Protein AF-A0A2H0RPA6-F1 (afdb_monomer)

Structure (mmCIF, N/CA/C/O backbone):
data_AF-A0A2H0RPA6-F1
#
_entry.id   AF-A0A2H0RPA6-F1
#
loop_
_atom_site.group_PDB
_atom_site.id
_atom_site.type_symbol
_atom_site.label_atom_id
_atom_site.label_alt_id
_atom_site.label_comp_id
_atom_site.label_asym_id
_atom_site.label_entity_id
_atom_site.label_seq_id
_atom_site.pdbx_PDB_ins_code
_atom_site.Cartn_x
_atom_site.Cartn_y
_atom_site.Cartn_z
_atom_site.occupancy
_atom_site.B_iso_or_equiv
_atom_site.auth_seq_id
_atom_site.auth_comp_id
_atom_site.auth_asym_id
_atom_site.auth_atom_id
_atom_site.pdbx_PDB_model_num
ATOM 1 N N . MET A 1 1 ? -0.548 101.064 -59.687 1.00 54.62 1 MET A N 1
ATOM 2 C CA . MET A 1 1 ? -0.993 99.809 -59.034 1.00 54.62 1 MET A CA 1
ATOM 3 C C . MET A 1 1 ? -0.226 98.576 -59.551 1.00 54.62 1 MET A C 1
ATOM 5 O O . MET A 1 1 ? -0.767 97.483 -59.560 1.00 54.62 1 MET A O 1
ATOM 9 N N . THR A 1 2 ? 1.047 98.722 -59.947 1.00 54.84 2 THR A N 1
ATOM 10 C CA . THR A 1 2 ? 1.839 97.666 -60.621 1.00 54.84 2 THR A CA 1
ATOM 11 C C . THR A 1 2 ? 3.168 97.337 -59.924 1.00 54.84 2 THR A C 1
ATOM 13 O O . THR A 1 2 ? 3.722 96.271 -60.162 1.00 54.84 2 THR A O 1
ATOM 16 N N . LEU A 1 3 ? 3.650 98.177 -58.995 1.00 52.44 3 LEU A N 1
ATOM 17 C CA . LEU A 1 3 ? 4.912 97.927 -58.278 1.00 52.44 3 LEU A CA 1
ATOM 18 C C . LEU A 1 3 ? 4.759 96.985 -57.061 1.00 52.44 3 LEU A C 1
ATOM 20 O O . LEU A 1 3 ? 5.686 96.260 -56.717 1.00 52.44 3 LEU A O 1
ATOM 24 N N . ARG A 1 4 ? 3.573 96.939 -56.429 1.00 52.88 4 ARG A N 1
ATOM 25 C CA . ARG A 1 4 ? 3.306 96.072 -55.257 1.00 52.88 4 ARG A CA 1
ATOM 26 C C . ARG A 1 4 ? 3.245 94.577 -55.608 1.00 52.88 4 ARG A C 1
ATOM 28 O O . ARG A 1 4 ? 3.638 93.752 -54.794 1.00 52.88 4 ARG A O 1
ATOM 35 N N . VAL A 1 5 ? 2.815 94.238 -56.826 1.00 57.75 5 VAL A N 1
ATOM 36 C CA . VAL A 1 5 ? 2.653 92.845 -57.290 1.00 57.75 5 VAL A CA 1
ATOM 37 C C . VAL A 1 5 ? 3.998 92.197 -57.648 1.00 57.75 5 VAL A C 1
ATOM 39 O O . VAL A 1 5 ? 4.165 90.989 -57.490 1.00 57.75 5 VAL A O 1
ATOM 42 N N . LEU A 1 6 ? 4.990 92.989 -58.070 1.00 54.81 6 LEU A N 1
ATOM 43 C CA . LEU A 1 6 ? 6.320 92.491 -58.441 1.00 54.81 6 LEU A CA 1
ATOM 44 C C . LEU A 1 6 ? 7.198 92.166 -57.221 1.00 54.81 6 LEU A C 1
ATOM 46 O O . LEU A 1 6 ? 7.957 91.202 -57.269 1.00 54.81 6 LEU A O 1
ATOM 50 N N . LEU A 1 7 ? 7.033 92.887 -56.104 1.00 55.88 7 LEU A N 1
ATOM 51 C CA . LEU A 1 7 ? 7.752 92.597 -54.855 1.00 55.88 7 LEU A CA 1
ATOM 52 C C . LEU A 1 7 ? 7.116 91.464 -54.021 1.00 55.88 7 LEU A C 1
ATOM 54 O O . LEU A 1 7 ? 7.793 90.861 -53.195 1.00 55.88 7 LEU A O 1
ATOM 58 N N . GLN A 1 8 ? 5.833 91.144 -54.234 1.00 59.84 8 GLN A N 1
ATOM 59 C CA . GLN A 1 8 ? 5.124 90.089 -53.487 1.00 59.84 8 GLN A CA 1
ATOM 60 C C . GLN A 1 8 ? 5.428 88.663 -53.975 1.00 59.84 8 GLN A C 1
ATOM 62 O O . GLN A 1 8 ? 5.330 87.721 -53.190 1.00 59.84 8 GLN A O 1
ATOM 67 N N . ARG A 1 9 ? 5.835 88.482 -55.239 1.00 62.03 9 ARG A N 1
ATOM 68 C CA . ARG A 1 9 ? 6.166 87.161 -55.808 1.00 62.03 9 ARG A CA 1
ATOM 69 C C . ARG A 1 9 ? 7.356 86.452 -55.138 1.00 62.03 9 ARG A C 1
ATOM 71 O O . ARG A 1 9 ? 7.195 85.277 -54.811 1.00 62.03 9 ARG A O 1
ATOM 78 N N . PRO A 1 10 ? 8.513 87.098 -54.879 1.00 70.56 10 PRO A N 1
ATOM 79 C CA . PRO A 1 10 ? 9.611 86.427 -54.179 1.00 70.56 10 PRO A CA 1
ATOM 80 C C . PRO A 1 10 ? 9.262 86.120 -52.716 1.00 70.56 10 PRO A C 1
ATOM 82 O O . PRO A 1 10 ? 9.648 85.071 -52.210 1.00 70.56 10 PRO A O 1
ATOM 85 N N . ILE A 1 11 ? 8.469 86.976 -52.059 1.00 74.56 11 ILE A N 1
ATOM 86 C CA . ILE A 1 11 ? 8.028 86.768 -50.670 1.00 74.56 11 ILE A CA 1
ATOM 87 C C . ILE A 1 11 ? 7.069 85.570 -50.573 1.00 74.56 11 ILE A C 1
ATOM 89 O O . ILE A 1 11 ? 7.213 84.755 -49.667 1.00 74.56 11 ILE A O 1
ATOM 93 N N . MET A 1 12 ? 6.143 85.402 -51.527 1.00 73.38 12 MET A N 1
ATOM 94 C CA . MET A 1 12 ? 5.277 84.215 -51.593 1.00 73.38 12 MET A CA 1
ATOM 95 C C . MET A 1 12 ? 6.059 82.924 -51.863 1.00 73.38 12 MET A C 1
ATOM 97 O O . MET A 1 12 ? 5.762 81.903 -51.246 1.00 73.38 12 MET A O 1
ATOM 101 N N . LEU A 1 13 ? 7.076 82.962 -52.732 1.00 78.25 13 LEU A N 1
ATOM 102 C CA . LEU A 1 13 ? 7.928 81.795 -52.979 1.00 78.25 13 LEU A CA 1
ATOM 103 C C . LEU A 1 13 ? 8.704 81.408 -51.715 1.00 78.25 13 LEU A C 1
ATOM 105 O O . LEU A 1 13 ? 8.625 80.258 -51.290 1.00 78.25 13 LEU A O 1
ATOM 109 N N . ILE A 1 14 ? 9.360 82.366 -51.053 1.00 81.75 14 ILE A N 1
ATOM 110 C CA . ILE A 1 14 ? 10.092 82.122 -49.799 1.00 81.75 14 ILE A CA 1
ATOM 111 C C . ILE A 1 14 ? 9.153 81.602 -48.698 1.00 81.75 14 ILE A C 1
ATOM 113 O O . ILE A 1 14 ? 9.501 80.647 -48.006 1.00 81.75 14 ILE A O 1
ATOM 117 N N . ALA A 1 15 ? 7.942 82.157 -48.573 1.00 83.44 15 ALA A N 1
ATOM 118 C CA . ALA A 1 15 ? 6.940 81.681 -47.618 1.00 83.44 15 ALA A CA 1
ATOM 119 C C . ALA A 1 15 ? 6.489 80.237 -47.908 1.00 83.44 15 ALA A C 1
ATOM 121 O O . ALA A 1 15 ? 6.336 79.450 -46.976 1.00 83.44 15 ALA A O 1
ATOM 122 N N . SER A 1 16 ? 6.327 79.861 -49.183 1.00 83.38 16 SER A N 1
ATOM 123 C CA . SER A 1 16 ? 5.975 78.487 -49.567 1.00 83.38 16 SER A CA 1
ATOM 124 C C . SER A 1 16 ? 7.099 77.483 -49.276 1.00 83.38 16 SER A C 1
ATOM 126 O O . SER A 1 16 ? 6.823 76.405 -48.754 1.00 83.38 16 SER A O 1
ATOM 128 N N . PHE A 1 17 ? 8.364 77.859 -49.504 1.00 87.81 17 PHE A N 1
ATOM 129 C CA . PHE A 1 17 ? 9.523 77.032 -49.152 1.00 87.81 17 PHE A CA 1
ATOM 130 C C . PHE A 1 17 ? 9.697 76.882 -47.636 1.00 87.81 17 PHE A C 1
ATOM 132 O O . PHE A 1 17 ? 9.952 75.776 -47.164 1.00 87.81 17 PHE A O 1
ATOM 139 N N . LEU A 1 18 ? 9.510 77.957 -46.861 1.00 88.88 18 LEU A N 1
ATOM 140 C CA . LEU A 1 18 ? 9.531 77.902 -45.394 1.00 88.88 18 LEU A CA 1
ATOM 141 C C . LEU A 1 18 ? 8.404 77.023 -44.844 1.00 88.88 18 LEU A C 1
ATOM 143 O O . LEU A 1 18 ? 8.658 76.178 -43.990 1.00 88.88 18 LEU A O 1
ATOM 147 N N . CYS A 1 19 ? 7.183 77.174 -45.361 1.00 90.38 19 CYS A N 1
ATOM 148 C CA . CYS A 1 19 ? 6.045 76.338 -44.978 1.00 90.38 19 CYS A CA 1
ATOM 149 C C . CYS A 1 19 ? 6.307 74.859 -45.304 1.00 90.38 19 CYS A C 1
ATOM 151 O O . CYS A 1 19 ? 6.148 73.999 -44.440 1.00 90.38 19 CYS A O 1
ATOM 153 N N . GLY A 1 20 ? 6.815 74.569 -46.508 1.00 90.62 20 GLY A N 1
ATOM 154 C CA . GLY A 1 20 ? 7.218 73.218 -46.904 1.00 90.62 20 GLY A CA 1
ATOM 155 C C . GLY A 1 20 ? 8.302 72.632 -45.997 1.00 90.62 20 GLY A C 1
ATOM 156 O O . GLY A 1 20 ? 8.197 71.478 -45.587 1.00 90.62 20 GLY A O 1
ATOM 157 N N . GLY A 1 21 ? 9.300 73.436 -45.618 1.00 92.38 21 GLY A N 1
ATOM 158 C CA . GLY A 1 21 ? 10.344 73.042 -44.672 1.00 92.38 21 GLY A CA 1
ATOM 159 C C . GLY A 1 21 ? 9.794 72.711 -43.283 1.00 92.38 21 GLY A C 1
ATOM 160 O O . GLY A 1 21 ? 10.137 71.673 -42.722 1.00 92.38 21 GLY A O 1
ATOM 161 N N . VAL A 1 22 ? 8.889 73.539 -42.753 1.00 92.81 22 VAL A N 1
ATOM 162 C CA . VAL A 1 22 ? 8.227 73.287 -41.461 1.00 92.81 22 VAL A CA 1
ATOM 163 C C . VAL A 1 22 ? 7.389 72.010 -41.517 1.00 92.81 22 VAL A C 1
ATOM 165 O O . VAL A 1 22 ? 7.502 71.180 -40.618 1.00 92.81 22 VAL A O 1
ATOM 168 N N . CYS A 1 23 ? 6.609 71.796 -42.581 1.00 92.19 23 CYS A N 1
ATOM 169 C CA . CYS A 1 23 ? 5.842 70.561 -42.762 1.00 92.19 23 CYS A CA 1
ATOM 170 C C . CYS A 1 23 ? 6.745 69.320 -42.832 1.00 92.19 23 CYS A C 1
ATOM 172 O O . CYS A 1 23 ? 6.410 68.294 -42.243 1.00 92.19 23 CYS A O 1
ATOM 174 N N . LEU A 1 24 ? 7.902 69.414 -43.495 1.00 93.44 24 LEU A N 1
ATOM 175 C CA . LEU A 1 24 ? 8.883 68.327 -43.565 1.00 93.44 24 LEU A CA 1
ATOM 176 C C . LEU A 1 24 ? 9.469 67.990 -42.192 1.00 93.44 24 LEU A C 1
ATOM 178 O O . LEU A 1 24 ? 9.526 66.819 -41.821 1.00 93.44 24 LEU A O 1
ATOM 182 N N . VAL A 1 25 ? 9.860 69.007 -41.418 1.00 94.31 25 VAL A N 1
ATOM 183 C CA . VAL A 1 25 ? 10.379 68.815 -40.055 1.00 94.31 25 VAL A CA 1
ATOM 184 C C . VAL A 1 25 ? 9.311 68.196 -39.155 1.00 94.31 25 VAL A C 1
ATOM 186 O O . VAL A 1 25 ? 9.596 67.236 -38.441 1.00 94.31 25 VAL A O 1
ATOM 189 N N . LEU A 1 26 ? 8.072 68.683 -39.230 1.00 94.25 26 LEU A N 1
ATOM 190 C CA . LEU A 1 26 ? 6.961 68.177 -38.424 1.00 94.25 26 LEU A CA 1
ATOM 191 C C . LEU A 1 26 ? 6.609 66.726 -38.786 1.00 94.25 26 LEU A C 1
ATOM 193 O O . LEU A 1 26 ? 6.407 65.899 -37.898 1.00 94.25 26 LEU A O 1
ATOM 197 N N . SER A 1 27 ? 6.619 66.390 -40.080 1.00 94.88 27 SER A N 1
ATOM 198 C CA . SER A 1 27 ? 6.470 65.012 -40.558 1.00 94.88 27 SER A CA 1
ATOM 199 C C . SER A 1 27 ? 7.605 64.116 -40.060 1.00 94.88 27 SER A C 1
ATOM 201 O O . SER A 1 27 ? 7.358 62.975 -39.677 1.00 94.88 27 SER A O 1
ATOM 203 N N . GLY A 1 28 ? 8.841 64.623 -40.039 1.00 94.69 28 GLY A N 1
ATOM 204 C CA . GLY A 1 28 ? 9.992 63.906 -39.494 1.00 94.69 28 GLY A CA 1
ATOM 205 C C . GLY A 1 28 ? 9.847 63.624 -37.998 1.00 94.69 28 GLY A C 1
ATOM 206 O O . GLY A 1 28 ? 10.058 62.493 -37.567 1.00 94.69 28 GLY A O 1
ATOM 207 N N . MET A 1 29 ? 9.424 64.614 -37.206 1.00 94.75 29 MET A N 1
ATOM 208 C CA . MET A 1 29 ? 9.192 64.433 -35.767 1.00 94.75 29 MET A CA 1
ATOM 209 C C . MET A 1 29 ? 8.066 63.433 -35.484 1.00 94.75 29 MET A C 1
ATOM 211 O O . MET A 1 29 ? 8.231 62.568 -34.626 1.00 94.75 29 MET A O 1
ATOM 215 N N . LEU A 1 30 ? 6.961 63.496 -36.233 1.00 92.56 30 LEU A N 1
ATOM 216 C CA . LEU A 1 30 ? 5.859 62.537 -36.105 1.00 92.56 30 LEU A CA 1
ATOM 217 C C . LEU A 1 30 ? 6.300 61.106 -36.430 1.00 92.56 30 LEU A C 1
ATOM 219 O O . LEU A 1 30 ? 5.925 60.180 -35.716 1.00 92.56 30 LEU A O 1
ATOM 223 N N . LEU A 1 31 ? 7.131 60.917 -37.459 1.00 92.06 31 LEU A N 1
ATOM 224 C CA . LEU A 1 31 ? 7.685 59.602 -37.787 1.00 92.06 31 LEU A CA 1
ATOM 225 C C . LEU A 1 31 ? 8.618 59.074 -36.692 1.00 92.06 31 LEU A C 1
ATOM 227 O O . LEU A 1 31 ? 8.597 57.878 -36.408 1.00 92.06 31 LEU A O 1
ATOM 231 N N . ILE A 1 32 ? 9.410 59.943 -36.059 1.00 94.06 32 ILE A N 1
ATOM 232 C CA . ILE A 1 32 ? 10.297 59.552 -34.954 1.00 94.06 32 ILE A CA 1
ATOM 233 C C . ILE A 1 32 ? 9.487 59.123 -33.728 1.00 94.06 32 ILE A C 1
ATOM 235 O O . ILE A 1 32 ? 9.787 58.080 -33.147 1.00 94.06 32 ILE A O 1
ATOM 239 N N . GLU A 1 33 ? 8.455 59.879 -33.349 1.00 92.38 33 GLU A N 1
ATOM 240 C CA . GLU A 1 33 ? 7.585 59.494 -32.231 1.00 92.38 33 GLU A CA 1
ATOM 241 C C . GLU A 1 33 ? 6.800 58.218 -32.536 1.00 92.38 33 GLU A C 1
ATOM 243 O O . GLU A 1 33 ? 6.738 57.311 -31.709 1.00 92.38 33 GLU A O 1
ATOM 248 N N . HIS A 1 34 ? 6.299 58.063 -33.763 1.00 89.25 34 HIS A N 1
ATOM 249 C CA . HIS A 1 34 ? 5.638 56.825 -34.156 1.00 89.25 34 HIS A CA 1
ATOM 250 C C . HIS A 1 34 ? 6.597 55.626 -34.108 1.00 89.25 34 HIS A C 1
ATOM 252 O O . HIS A 1 34 ? 6.238 54.563 -33.607 1.00 89.25 34 HIS A O 1
ATOM 258 N N . ALA A 1 35 ? 7.850 55.799 -34.539 1.00 86.81 35 ALA A N 1
ATOM 259 C CA . ALA A 1 35 ? 8.871 54.760 -34.440 1.00 86.81 35 ALA A CA 1
ATOM 260 C C . ALA A 1 35 ? 9.232 54.410 -32.984 1.00 86.81 35 ALA A C 1
ATOM 262 O O . ALA A 1 35 ? 9.534 53.248 -32.701 1.00 86.81 35 ALA A O 1
ATOM 263 N N . ARG A 1 36 ? 9.191 55.381 -32.059 1.00 89.31 36 ARG A N 1
ATOM 264 C CA . ARG A 1 36 ? 9.375 55.136 -30.619 1.00 89.31 36 ARG A CA 1
ATOM 265 C C . ARG A 1 36 ? 8.230 54.320 -30.039 1.00 89.31 36 ARG A C 1
ATOM 267 O O . ARG A 1 36 ? 8.498 53.280 -29.451 1.00 89.31 36 ARG A O 1
ATOM 274 N N . VAL A 1 37 ? 6.985 54.728 -30.284 1.00 84.62 37 VAL A N 1
ATOM 275 C CA . VAL A 1 37 ? 5.794 54.006 -29.807 1.00 84.62 37 VAL A CA 1
ATOM 276 C C . VAL A 1 37 ? 5.749 52.588 -30.376 1.00 84.62 37 VAL A C 1
ATOM 278 O O . VAL A 1 37 ? 5.495 51.636 -29.647 1.00 84.62 37 VAL A O 1
ATOM 281 N N . VAL A 1 38 ? 6.066 52.408 -31.663 1.00 81.25 38 VAL A N 1
ATOM 282 C CA . VAL A 1 38 ? 6.122 51.073 -32.280 1.00 81.25 38 VAL A CA 1
ATOM 283 C C . VAL A 1 38 ? 7.224 50.212 -31.660 1.00 81.25 38 VAL A C 1
ATOM 285 O O . VAL A 1 38 ? 7.006 49.018 -31.474 1.00 81.25 38 VAL A O 1
ATOM 288 N N . ARG A 1 39 ? 8.390 50.779 -31.311 1.00 79.31 39 ARG A N 1
ATOM 289 C CA . ARG A 1 39 ? 9.424 50.033 -30.572 1.00 79.31 39 ARG A CA 1
ATOM 290 C C . ARG A 1 39 ? 8.967 49.660 -29.173 1.00 79.31 39 ARG A C 1
ATOM 292 O O . ARG A 1 39 ? 9.134 48.514 -28.800 1.00 79.31 39 ARG A O 1
ATOM 299 N N . GLU A 1 40 ? 8.352 50.576 -28.438 1.00 81.00 40 GLU A N 1
ATOM 300 C CA . GLU A 1 40 ? 7.878 50.308 -27.080 1.00 81.00 4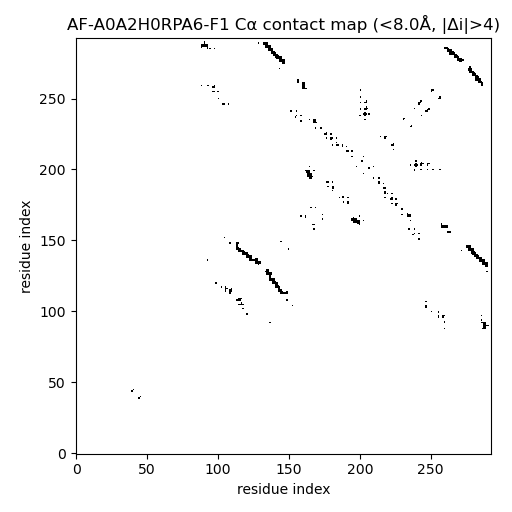0 GLU A CA 1
ATOM 301 C C . GLU A 1 40 ? 6.792 49.221 -27.062 1.00 81.00 40 GLU A C 1
ATOM 303 O O . GLU A 1 40 ? 6.874 48.270 -26.289 1.00 81.00 40 GLU A O 1
ATOM 308 N N . VAL A 1 41 ? 5.836 49.274 -27.993 1.00 74.69 41 VAL A N 1
ATOM 309 C CA . VAL A 1 41 ? 4.835 48.211 -28.186 1.00 74.69 41 VAL A CA 1
ATOM 310 C C . VAL A 1 41 ? 5.500 46.901 -28.619 1.00 74.69 41 VAL A C 1
ATOM 312 O O . VAL A 1 41 ? 5.142 45.829 -28.138 1.00 74.69 41 VAL A O 1
ATOM 315 N N . ARG A 1 42 ? 6.509 46.947 -29.494 1.00 72.25 42 ARG A N 1
ATOM 316 C CA . ARG A 1 42 ? 7.252 45.747 -29.900 1.00 72.25 42 ARG A CA 1
ATOM 317 C C . ARG A 1 42 ? 8.025 45.129 -28.730 1.00 72.25 42 ARG A C 1
ATOM 319 O O . ARG A 1 42 ? 8.036 43.909 -28.611 1.00 72.25 42 ARG A O 1
ATOM 326 N N . ASP A 1 43 ? 8.634 45.944 -27.881 1.00 74.19 43 ASP A N 1
ATOM 327 C CA . ASP A 1 43 ? 9.510 45.496 -26.799 1.00 74.19 43 ASP A CA 1
ATOM 328 C C . ASP A 1 43 ? 8.719 45.061 -25.555 1.00 74.19 43 ASP A C 1
ATOM 330 O O . ASP A 1 43 ? 9.162 44.171 -24.835 1.00 74.19 43 ASP A O 1
ATOM 334 N N . VAL A 1 44 ? 7.527 45.624 -25.322 1.00 70.12 44 VAL A N 1
ATOM 335 C CA . VAL A 1 44 ? 6.674 45.284 -24.169 1.00 70.12 44 VAL A CA 1
ATOM 336 C C . VAL A 1 44 ? 5.597 44.262 -24.540 1.00 70.12 44 VAL A C 1
ATOM 338 O O . VAL A 1 44 ? 5.399 43.280 -23.827 1.00 70.12 44 VAL A O 1
ATOM 341 N N . SER A 1 45 ? 4.894 44.444 -25.660 1.00 64.12 45 SER A N 1
ATOM 342 C CA . SER A 1 45 ? 3.700 43.651 -25.982 1.00 64.12 45 SER A CA 1
ATOM 343 C C . SER A 1 45 ? 4.020 42.288 -26.601 1.00 64.12 45 SER A C 1
ATOM 345 O O . SER A 1 45 ? 3.337 41.317 -26.284 1.00 64.12 45 SER A O 1
ATOM 347 N N . LEU A 1 46 ? 5.063 42.165 -27.435 1.00 68.00 46 LEU A N 1
ATOM 348 C CA . LEU A 1 46 ? 5.454 40.859 -27.994 1.00 68.00 46 LEU A CA 1
ATOM 349 C C . LEU A 1 46 ? 5.860 39.831 -26.927 1.00 68.00 46 LEU A C 1
ATOM 351 O O . LEU A 1 46 ? 5.376 38.699 -27.010 1.00 68.00 46 LEU A O 1
ATOM 355 N N . PRO A 1 47 ? 6.694 40.161 -25.919 1.00 70.81 47 PRO A N 1
ATOM 356 C CA . PRO A 1 47 ? 7.011 39.190 -24.876 1.00 70.81 47 PRO A CA 1
ATOM 357 C C . PRO A 1 47 ? 5.795 38.843 -24.005 1.00 70.81 47 PRO A C 1
ATOM 359 O O . PRO A 1 47 ? 5.672 37.694 -23.589 1.00 70.81 47 PRO A O 1
ATOM 362 N N . LEU A 1 48 ? 4.860 39.775 -23.786 1.00 60.78 48 LEU A N 1
ATOM 363 C CA . LEU A 1 48 ? 3.600 39.503 -23.079 1.00 60.78 48 LEU A CA 1
ATOM 364 C C . LEU A 1 48 ? 2.686 38.540 -23.857 1.00 60.78 48 LEU A C 1
ATOM 366 O O . LEU A 1 48 ? 2.148 37.604 -23.272 1.00 60.78 48 LEU A O 1
ATOM 370 N N . VAL A 1 49 ? 2.564 38.692 -25.179 1.00 67.62 49 VAL A N 1
ATOM 371 C CA . VAL A 1 49 ? 1.782 37.771 -26.031 1.00 67.62 49 VAL A CA 1
ATOM 372 C C . VAL A 1 49 ? 2.422 36.373 -26.096 1.00 67.62 49 VAL A C 1
ATOM 374 O O . VAL A 1 49 ? 1.716 35.360 -26.089 1.00 67.62 49 VAL A O 1
ATOM 377 N N . ALA A 1 50 ? 3.757 36.288 -26.075 1.00 68.44 50 ALA A N 1
ATOM 378 C CA . ALA A 1 50 ? 4.474 35.014 -25.959 1.00 68.44 50 ALA A CA 1
ATOM 379 C C . ALA A 1 50 ? 4.265 34.335 -24.586 1.00 68.44 50 ALA A C 1
ATOM 381 O O . ALA A 1 50 ? 4.201 33.107 -24.482 1.00 68.44 50 ALA A O 1
ATOM 382 N N . GLN A 1 51 ? 4.118 35.119 -23.516 1.00 67.56 51 GLN A N 1
ATOM 383 C CA . GLN A 1 51 ? 3.780 34.590 -22.193 1.00 67.56 51 GLN A CA 1
ATOM 384 C C . GLN A 1 51 ? 2.317 34.132 -22.100 1.00 67.56 51 GLN A C 1
ATOM 386 O O . GLN A 1 51 ? 2.047 33.113 -21.476 1.00 67.56 51 GLN A O 1
ATOM 391 N N . ILE A 1 52 ? 1.375 34.811 -22.764 1.00 70.25 52 ILE A N 1
ATOM 392 C CA . ILE A 1 52 ? -0.038 34.390 -22.789 1.00 70.25 52 ILE A CA 1
ATOM 393 C C . ILE A 1 52 ? -0.190 33.035 -23.480 1.00 70.25 52 ILE A C 1
ATOM 395 O O . ILE A 1 52 ? -0.802 32.137 -22.916 1.00 70.25 52 ILE A O 1
ATOM 399 N N . THR A 1 53 ? 0.436 32.838 -24.641 1.00 67.88 53 THR A N 1
ATOM 400 C CA . THR A 1 53 ? 0.382 31.546 -25.353 1.00 67.88 53 THR A CA 1
ATOM 401 C C . THR A 1 53 ? 1.002 30.408 -24.538 1.00 67.88 53 THR A C 1
ATOM 403 O O . THR A 1 53 ? 0.452 29.307 -24.491 1.00 67.88 53 THR A O 1
ATOM 406 N N . THR A 1 54 ? 2.108 30.653 -23.829 1.00 73.44 54 THR A N 1
ATOM 407 C CA . THR A 1 54 ? 2.694 29.638 -22.935 1.00 73.44 54 THR A CA 1
ATOM 408 C C . THR A 1 54 ? 1.840 29.369 -21.692 1.00 73.44 54 THR A C 1
ATOM 410 O O . THR A 1 54 ? 1.756 28.217 -21.265 1.00 73.44 54 THR A O 1
ATOM 413 N N . LEU A 1 55 ? 1.162 30.378 -21.136 1.00 71.25 55 LEU A N 1
ATOM 414 C CA . LEU A 1 55 ? 0.221 30.213 -20.023 1.00 71.25 55 LEU A CA 1
ATOM 415 C C . LEU A 1 55 ? -1.072 29.507 -20.448 1.00 71.25 55 LEU A C 1
ATOM 417 O O . LEU A 1 55 ? -1.540 28.645 -19.714 1.00 71.25 55 LEU A O 1
ATOM 421 N N . GLU A 1 56 ? -1.609 29.793 -21.633 1.00 68.06 56 GLU A N 1
ATOM 422 C CA . GLU A 1 56 ? -2.740 29.065 -22.222 1.00 68.06 56 GLU A CA 1
ATOM 423 C C . GLU A 1 56 ? -2.373 27.606 -22.487 1.00 68.06 56 GLU A C 1
ATOM 425 O O . GLU A 1 56 ? -3.142 26.709 -22.155 1.00 68.06 56 GLU A O 1
ATOM 430 N N . THR A 1 57 ? -1.166 27.350 -23.002 1.00 71.06 57 THR A N 1
ATOM 431 C CA . THR A 1 57 ? -0.671 25.981 -23.203 1.00 71.06 57 THR A CA 1
ATOM 432 C C . THR A 1 57 ? -0.524 25.257 -21.866 1.00 71.06 57 THR A C 1
ATOM 434 O O . THR A 1 57 ? -0.983 24.128 -21.732 1.00 71.06 57 THR A O 1
ATOM 437 N N . ARG A 1 58 ? 0.045 25.906 -20.839 1.00 69.62 58 ARG A N 1
ATOM 438 C CA . ARG A 1 58 ? 0.140 25.329 -19.487 1.00 69.62 58 ARG A CA 1
ATOM 439 C C . ARG A 1 58 ? -1.225 25.109 -18.848 1.00 69.62 58 ARG A C 1
ATOM 441 O O . ARG A 1 58 ? -1.417 24.080 -18.223 1.00 69.62 58 ARG A O 1
ATOM 448 N N . SER A 1 59 ? -2.163 26.041 -19.000 1.00 71.56 59 SER A N 1
ATOM 449 C CA . SER A 1 59 ? -3.523 25.912 -18.473 1.00 71.56 59 SER A CA 1
ATOM 450 C C . SER A 1 59 ? -4.285 24.795 -19.177 1.00 71.56 59 SER A C 1
ATOM 452 O O . SER A 1 59 ? -4.966 24.031 -18.505 1.00 71.56 59 SER A O 1
ATOM 454 N N . LYS A 1 60 ? -4.125 24.649 -20.497 1.00 71.06 60 LYS A N 1
ATOM 455 C CA . LYS A 1 60 ? -4.699 23.546 -21.266 1.00 71.06 60 LYS A CA 1
ATOM 456 C C . LYS A 1 60 ? -4.102 22.206 -20.847 1.00 71.06 60 LYS A C 1
ATOM 458 O O . LYS A 1 60 ? -4.867 21.292 -20.596 1.00 71.06 60 LYS A O 1
ATOM 463 N N . VAL A 1 61 ? -2.782 22.117 -20.683 1.00 73.31 61 VAL A N 1
ATOM 464 C CA . VAL A 1 61 ? -2.108 20.899 -20.198 1.00 73.31 61 VAL A CA 1
ATOM 465 C C . VAL A 1 61 ? -2.513 20.571 -18.761 1.00 73.31 61 VAL A C 1
ATOM 467 O O . VAL A 1 61 ? -2.797 19.422 -18.469 1.00 73.31 61 VAL A O 1
ATOM 470 N N . LEU A 1 62 ? -2.589 21.556 -17.863 1.00 65.56 62 LEU A N 1
ATOM 471 C CA . LEU A 1 62 ? -3.052 21.350 -16.485 1.00 65.56 62 LEU A CA 1
ATOM 472 C C . LEU A 1 62 ? -4.517 20.925 -16.443 1.00 65.56 62 LEU A C 1
ATOM 474 O O . LEU A 1 62 ? -4.876 20.058 -15.660 1.00 65.56 62 LEU A O 1
ATOM 478 N N . LYS A 1 63 ? -5.360 21.515 -17.291 1.00 64.81 63 LYS A N 1
ATOM 479 C CA . LYS A 1 63 ? -6.759 21.122 -17.416 1.00 64.81 63 LYS A CA 1
ATOM 480 C C . LYS A 1 63 ? -6.883 19.720 -17.999 1.00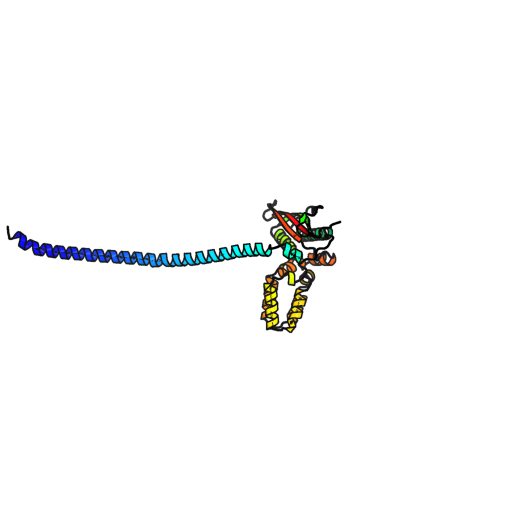 64.81 63 LYS A C 1
ATOM 482 O O . LYS A 1 63 ? -7.616 18.930 -17.442 1.00 64.81 63 LYS A O 1
ATOM 487 N N . GLU A 1 64 ? -6.114 19.381 -19.029 1.00 63.97 64 GLU A N 1
ATOM 488 C CA . GLU A 1 64 ? -6.030 18.021 -19.562 1.00 63.97 64 GLU A CA 1
ATOM 489 C C . GLU A 1 64 ? -5.500 17.043 -18.510 1.00 63.97 64 GLU A C 1
ATOM 491 O O . GLU A 1 64 ? -6.023 15.951 -18.418 1.00 63.97 64 GLU A O 1
ATOM 496 N N . GLN A 1 65 ? -4.538 17.416 -17.664 1.00 60.31 65 GLN A N 1
ATOM 497 C CA . GLN A 1 65 ? -4.046 16.572 -16.568 1.00 60.31 65 GLN A CA 1
AT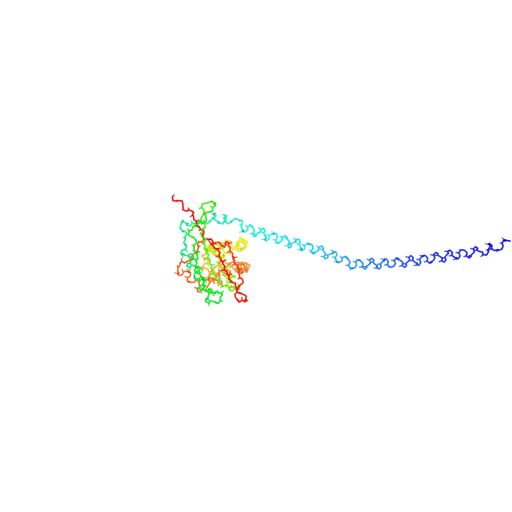OM 498 C C . GLN A 1 65 ? -5.058 16.415 -15.435 1.00 60.31 65 GLN A C 1
ATOM 500 O O . GLN A 1 65 ? -5.132 15.345 -14.844 1.00 60.31 65 GLN A O 1
ATOM 505 N N . VAL A 1 66 ? -5.830 17.453 -15.115 1.00 62.50 66 VAL A N 1
ATOM 506 C CA . VAL A 1 66 ? -6.911 17.376 -14.124 1.00 62.50 66 VAL A CA 1
ATOM 507 C C . VAL A 1 66 ? -8.080 16.579 -14.683 1.00 62.50 66 VAL A C 1
ATOM 509 O O . VAL A 1 66 ? -8.565 15.698 -13.993 1.00 62.50 66 VAL A O 1
ATOM 512 N N . ASP A 1 67 ? -8.482 16.819 -15.928 1.00 56.41 67 ASP A N 1
ATOM 513 C CA . ASP A 1 67 ? -9.543 16.080 -16.611 1.00 56.41 67 ASP A CA 1
ATOM 514 C C . ASP A 1 67 ? -9.123 14.621 -16.818 1.00 56.41 67 ASP A C 1
ATOM 516 O O . ASP A 1 67 ? -9.952 13.741 -16.651 1.00 56.41 67 ASP A O 1
ATOM 520 N N . LEU A 1 68 ? -7.844 14.343 -17.105 1.00 51.31 68 LEU A N 1
ATOM 521 C CA . LEU A 1 68 ? -7.279 12.994 -17.221 1.00 51.31 68 LEU A CA 1
ATOM 522 C C . LEU A 1 68 ? -7.085 12.349 -15.851 1.00 51.31 68 LEU A C 1
ATOM 524 O O . LEU A 1 68 ? -7.343 11.169 -15.740 1.00 51.31 68 LEU A O 1
ATOM 528 N N . SER A 1 69 ? -6.738 13.087 -14.797 1.00 44.12 69 SER A N 1
ATOM 529 C CA . SER A 1 69 ? -6.728 12.585 -13.413 1.00 44.12 69 SER A CA 1
ATOM 530 C C . SER A 1 69 ? -8.143 12.307 -12.903 1.00 44.12 69 SER A C 1
ATOM 532 O O . SER A 1 69 ? -8.365 11.317 -12.223 1.00 44.12 69 SER A O 1
ATOM 534 N N . GLN A 1 70 ? -9.133 13.112 -13.290 1.00 50.56 70 GLN A N 1
ATOM 535 C CA . GLN A 1 70 ? -10.546 12.881 -12.991 1.00 50.56 70 GLN A CA 1
ATOM 536 C C . GLN A 1 70 ? -11.122 11.746 -13.837 1.00 50.56 70 GLN A C 1
ATOM 538 O O . GLN A 1 70 ? -11.867 10.936 -13.305 1.00 50.56 70 GLN A O 1
ATOM 543 N N . LEU A 1 71 ? -10.743 11.627 -15.114 1.00 47.06 71 LEU A N 1
ATOM 544 C CA . LEU A 1 71 ? -11.068 10.482 -15.967 1.00 47.06 71 LEU A CA 1
ATOM 545 C C . LEU A 1 71 ? -10.377 9.221 -15.470 1.00 47.06 71 LEU A C 1
ATOM 547 O O . LEU A 1 71 ? -11.016 8.192 -15.420 1.00 47.06 71 LEU A O 1
ATOM 551 N N . GLN A 1 72 ? -9.116 9.282 -15.059 1.00 46.78 72 GLN A N 1
ATOM 552 C CA . GLN A 1 72 ? -8.351 8.157 -14.525 1.00 46.78 72 GLN A CA 1
ATOM 553 C C . GLN A 1 72 ? -8.794 7.813 -13.106 1.00 46.78 72 GLN A C 1
ATOM 555 O O . GLN A 1 72 ? -8.747 6.648 -12.755 1.00 46.78 72 GLN A O 1
ATOM 560 N N . SER A 1 73 ? -9.298 8.771 -12.324 1.00 46.66 73 SER A N 1
ATOM 561 C CA . SER A 1 73 ? -10.015 8.527 -11.070 1.00 46.66 73 SER A CA 1
ATOM 562 C C . SER A 1 73 ? -11.400 7.943 -11.328 1.00 46.66 73 SER A C 1
ATOM 564 O O . SER A 1 73 ? -11.841 7.119 -10.549 1.00 46.66 73 SER A O 1
ATOM 566 N N . ALA A 1 74 ? -12.094 8.335 -12.397 1.00 41.09 74 ALA A N 1
ATOM 567 C CA . ALA A 1 74 ? -13.388 7.769 -12.779 1.00 41.09 74 ALA A CA 1
ATOM 568 C C . ALA A 1 74 ? -13.248 6.393 -13.456 1.00 41.09 74 ALA A C 1
ATOM 570 O O . ALA A 1 74 ? -14.159 5.580 -13.370 1.00 41.09 74 ALA A O 1
ATOM 571 N N . VAL A 1 75 ? -12.104 6.122 -14.093 1.00 42.34 75 VAL A N 1
ATOM 572 C CA . VAL A 1 75 ? -11.740 4.859 -14.754 1.00 42.34 75 VAL A CA 1
ATOM 573 C C . VAL A 1 75 ? -11.030 3.912 -13.786 1.00 42.34 75 VAL A C 1
ATOM 575 O O . VAL A 1 75 ? -11.253 2.719 -13.872 1.00 42.34 75 VAL A O 1
ATOM 578 N N . SER A 1 76 ? -10.276 4.387 -12.789 1.00 43.47 76 SER A N 1
ATOM 579 C CA . SER A 1 76 ? -9.837 3.547 -11.659 1.00 43.47 76 SER A CA 1
A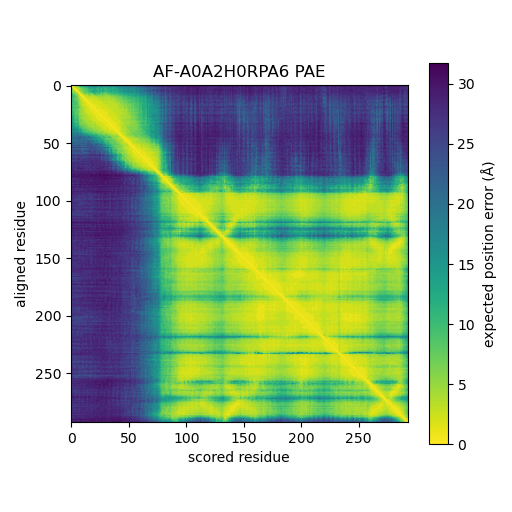TOM 580 C C . SER A 1 76 ? -10.995 3.186 -10.717 1.00 43.47 76 SER A C 1
ATOM 582 O O . SER A 1 76 ? -10.908 2.201 -9.978 1.00 43.47 76 SER A O 1
ATOM 584 N N . VAL A 1 77 ? -12.082 3.966 -10.783 1.00 45.09 77 VAL A N 1
ATOM 585 C CA . VAL A 1 77 ? -13.416 3.694 -10.216 1.00 45.09 77 VAL A CA 1
ATOM 586 C C . VAL A 1 77 ? -14.327 2.941 -11.209 1.00 45.09 77 VAL A C 1
ATOM 588 O O . VAL A 1 77 ? -15.411 2.502 -10.833 1.00 45.09 77 VAL A O 1
ATOM 591 N N . GLY A 1 78 ? -13.890 2.720 -12.452 1.00 38.41 78 GLY A N 1
ATOM 592 C CA . GLY A 1 78 ? -14.578 1.921 -13.465 1.00 38.41 78 GLY A CA 1
ATOM 593 C C . GLY A 1 78 ? -14.084 0.473 -13.440 1.00 38.41 78 GLY A C 1
ATOM 594 O O . GLY A 1 78 ? -12.931 0.222 -13.735 1.00 38.41 78 GLY A O 1
ATOM 595 N N . SER A 1 79 ? -14.881 -0.517 -13.078 1.00 47.50 79 SER A N 1
ATOM 596 C CA . SER A 1 79 ? -16.020 -0.438 -12.176 1.00 47.50 79 SER A CA 1
ATOM 597 C C . SER A 1 79 ? -15.634 -1.206 -10.916 1.00 47.50 79 SER A C 1
ATOM 599 O O . SER A 1 79 ? -14.875 -2.175 -10.976 1.00 47.50 79 SER A O 1
ATOM 601 N N . LEU A 1 80 ? -16.138 -0.797 -9.755 1.00 54.53 80 LEU A N 1
ATOM 602 C CA . LEU A 1 80 ? -16.102 -1.668 -8.581 1.00 54.53 80 LEU A CA 1
ATOM 603 C C . LEU A 1 80 ? -16.588 -3.079 -8.991 1.00 54.53 80 LEU A C 1
ATOM 605 O O . LEU A 1 80 ? -15.952 -4.050 -8.619 1.00 54.53 80 LEU A O 1
ATOM 609 N N . GLY A 1 81 ? -17.551 -3.170 -9.920 1.00 51.97 81 GLY A N 1
ATOM 610 C CA . GLY A 1 81 ? -17.956 -4.388 -10.634 1.00 51.97 81 GLY A CA 1
ATOM 611 C C . GLY A 1 81 ? -16.852 -5.160 -11.381 1.00 51.97 81 GLY A C 1
ATOM 612 O O . GLY A 1 81 ? -16.790 -6.365 -11.225 1.00 51.97 81 GLY A O 1
ATOM 613 N N . GLU A 1 82 ? -15.938 -4.530 -12.123 1.00 52.31 82 GLU A N 1
ATOM 614 C CA . GLU A 1 82 ? -14.841 -5.210 -12.840 1.00 52.31 82 GLU A CA 1
ATOM 615 C C . GLU A 1 82 ? -13.810 -5.771 -11.854 1.00 52.31 82 GLU A C 1
ATOM 617 O O . GLU A 1 82 ? -13.309 -6.879 -12.030 1.00 52.31 82 GLU A O 1
ATOM 622 N N . LYS A 1 83 ? -13.551 -5.051 -10.751 1.00 56.31 83 LYS A N 1
ATOM 623 C CA . LYS A 1 83 ? -12.772 -5.605 -9.635 1.00 56.31 83 LYS A CA 1
ATOM 624 C C . LYS A 1 83 ? -13.524 -6.771 -8.991 1.00 56.31 83 LYS A C 1
ATOM 626 O O . LYS A 1 83 ? -12.930 -7.824 -8.792 1.00 56.31 83 LYS A O 1
ATOM 631 N N . LEU A 1 84 ? -14.821 -6.620 -8.714 1.00 58.91 84 LEU A N 1
ATOM 632 C CA . LEU A 1 84 ? -15.655 -7.670 -8.123 1.00 58.91 84 LEU A CA 1
ATOM 633 C C . LEU A 1 84 ? -15.738 -8.921 -9.026 1.00 58.91 84 LEU A C 1
ATOM 635 O O . LEU A 1 84 ? -15.676 -10.030 -8.512 1.00 58.91 84 LEU A O 1
ATOM 639 N N . GLU A 1 85 ? -15.788 -8.786 -10.352 1.00 57.09 85 GLU A N 1
ATOM 640 C CA . GLU A 1 85 ? -15.849 -9.918 -11.293 1.00 57.09 85 GLU A CA 1
ATOM 641 C C . GLU A 1 85 ? -14.602 -10.816 -11.248 1.00 57.09 85 GLU A C 1
ATOM 643 O O . GLU A 1 85 ? -14.690 -12.017 -11.513 1.00 57.09 85 GLU A O 1
ATOM 648 N N . VAL A 1 86 ? -13.441 -10.259 -10.889 1.00 58.34 86 VAL A N 1
ATOM 649 C CA . VAL A 1 86 ? -12.176 -11.007 -10.784 1.00 58.34 86 VAL A CA 1
ATOM 650 C C . VAL A 1 86 ? -12.034 -11.699 -9.420 1.00 58.34 86 VAL A C 1
ATOM 652 O O . VAL A 1 86 ? -11.343 -12.716 -9.309 1.00 58.34 86 VAL A O 1
ATOM 655 N N . PHE A 1 87 ? -12.702 -11.197 -8.376 1.00 60.97 87 PHE A N 1
ATOM 656 C CA . PHE A 1 87 ? -12.598 -11.739 -7.020 1.00 60.97 87 PHE A CA 1
ATOM 657 C C . PHE A 1 87 ? -13.597 -12.875 -6.759 1.00 60.97 87 PHE A C 1
ATOM 659 O O . PHE A 1 87 ? -14.801 -12.776 -6.982 1.00 60.97 87 PHE A O 1
ATOM 666 N N . VAL A 1 88 ? -13.100 -13.976 -6.191 1.00 63.25 88 VAL A N 1
ATOM 667 C CA . VAL A 1 88 ? -13.957 -15.065 -5.705 1.00 63.25 88 VAL A CA 1
ATOM 668 C C . VAL A 1 88 ? -14.443 -14.722 -4.300 1.00 63.25 88 VAL A C 1
ATOM 670 O O . VAL A 1 88 ? -13.711 -14.888 -3.323 1.00 63.25 88 VAL A O 1
ATOM 673 N N . PHE A 1 89 ? -15.688 -14.261 -4.194 1.00 70.81 89 PHE A N 1
ATOM 674 C CA . PHE A 1 89 ? -16.296 -13.964 -2.899 1.00 70.81 89 PHE A CA 1
ATOM 675 C C . PHE A 1 89 ? -16.718 -15.231 -2.154 1.00 70.81 89 PHE A C 1
ATOM 677 O O . PHE A 1 89 ? -17.314 -16.138 -2.751 1.00 70.81 89 PHE A O 1
ATOM 684 N N . PRO A 1 90 ? -16.457 -15.300 -0.840 1.00 68.94 90 PRO A N 1
ATOM 685 C CA . PRO A 1 90 ? -16.985 -16.366 -0.012 1.00 68.94 90 PRO A CA 1
ATOM 686 C C . PRO A 1 90 ? -18.501 -16.222 0.150 1.00 68.94 90 PRO A C 1
ATOM 688 O O . PRO A 1 90 ? -19.055 -15.122 0.120 1.00 68.94 90 PRO A O 1
ATOM 691 N N . SER A 1 91 ? -19.170 -17.360 0.336 1.00 68.81 91 SER A N 1
ATOM 692 C CA . SER A 1 91 ? -20.608 -17.408 0.617 1.00 68.81 91 SER A CA 1
ATOM 693 C C . SER A 1 91 ? -20.952 -16.882 2.011 1.00 68.81 91 SER A C 1
ATOM 695 O O . SER A 1 91 ? -22.080 -16.471 2.233 1.00 68.81 91 SER A O 1
ATOM 697 N N . ASP A 1 92 ? -19.994 -16.920 2.939 1.00 73.38 92 ASP A N 1
ATOM 698 C CA . ASP A 1 92 ? -20.141 -16.399 4.296 1.00 73.38 92 ASP A CA 1
ATOM 699 C C . ASP A 1 92 ? -19.153 -15.232 4.497 1.00 73.38 92 ASP A C 1
ATOM 701 O O . ASP A 1 92 ? -17.928 -15.447 4.458 1.00 73.38 92 ASP A O 1
ATOM 705 N N . PRO A 1 93 ? -19.636 -13.983 4.618 1.00 73.25 93 PRO A N 1
ATOM 706 C CA . PRO A 1 93 ? -18.781 -12.845 4.919 1.00 73.25 93 PRO A CA 1
ATOM 707 C C . PRO A 1 93 ? -18.176 -13.035 6.313 1.00 73.25 93 PRO A C 1
ATOM 709 O O . PRO A 1 93 ? -18.875 -13.197 7.308 1.00 73.25 93 PRO A O 1
ATOM 712 N N . ALA A 1 94 ? -16.850 -12.989 6.414 1.00 82.50 94 ALA A N 1
ATOM 713 C CA . ALA A 1 94 ? -16.148 -13.185 7.677 1.00 82.50 94 ALA A CA 1
ATOM 714 C C . ALA A 1 94 ? -16.174 -11.881 8.488 1.00 82.50 94 ALA A C 1
ATOM 716 O O . ALA A 1 94 ? -15.130 -11.286 8.755 1.00 82.50 94 ALA A O 1
ATOM 717 N N . VAL A 1 95 ? -17.376 -11.424 8.851 1.00 86.62 95 VAL A N 1
ATOM 718 C CA . VAL A 1 95 ? -17.629 -10.171 9.575 1.00 86.62 95 VAL A CA 1
ATOM 719 C C . VAL A 1 95 ? -16.785 -10.110 10.844 1.00 86.62 95 VAL A C 1
ATOM 721 O O . VAL A 1 95 ? -16.076 -9.131 11.049 1.00 86.62 95 VAL A O 1
ATOM 724 N N . ASP A 1 96 ? -16.762 -11.184 11.637 1.00 88.06 96 ASP A N 1
ATOM 725 C CA . ASP A 1 96 ? -15.959 -11.268 12.865 1.00 88.06 96 ASP A CA 1
ATOM 726 C C . ASP A 1 96 ? -14.466 -11.036 12.602 1.00 88.06 96 ASP A C 1
ATOM 728 O O . ASP A 1 96 ? -13.764 -10.404 13.391 1.00 88.06 96 ASP A O 1
ATOM 732 N N . ARG A 1 97 ? -13.969 -11.520 11.459 1.00 88.75 97 ARG A N 1
ATOM 733 C CA . ARG A 1 97 ? -12.575 -11.344 11.042 1.00 88.75 97 ARG A CA 1
ATOM 734 C C . ARG A 1 97 ? -12.302 -9.901 10.614 1.00 88.75 97 ARG A C 1
ATOM 736 O O . ARG A 1 97 ? -11.205 -9.407 10.874 1.00 88.75 97 ARG A O 1
ATOM 743 N N . ALA A 1 98 ? -13.264 -9.239 9.971 1.00 88.94 98 ALA A N 1
ATOM 744 C CA . ALA A 1 98 ? -13.166 -7.832 9.587 1.00 88.94 98 ALA A CA 1
ATOM 745 C C . ALA A 1 98 ? -13.230 -6.908 10.817 1.00 88.94 98 ALA A C 1
ATOM 747 O O . ALA A 1 98 ? -12.410 -6.001 10.943 1.00 88.94 98 ALA A O 1
ATOM 748 N N . VAL A 1 99 ? -14.129 -7.186 11.765 1.00 91.12 99 VAL A N 1
ATOM 749 C CA . VAL A 1 99 ? -14.212 -6.485 13.058 1.00 91.12 99 VAL A CA 1
ATOM 750 C C . VAL A 1 99 ? -12.899 -6.642 13.827 1.00 91.12 99 VAL A C 1
ATOM 752 O O . VAL A 1 99 ? -12.272 -5.643 14.163 1.00 91.12 99 VAL A O 1
ATOM 755 N N . ALA A 1 100 ? -12.399 -7.874 13.979 1.00 91.88 100 ALA A N 1
ATOM 756 C CA . ALA A 1 100 ? -11.123 -8.131 14.650 1.00 91.88 100 ALA A CA 1
ATOM 757 C C . ALA A 1 100 ? -9.930 -7.439 13.967 1.00 91.88 100 ALA A C 1
ATOM 759 O O . ALA A 1 100 ? -8.964 -7.066 14.632 1.00 91.88 100 ALA A O 1
ATOM 760 N N . PHE A 1 101 ? -9.970 -7.268 12.643 1.00 92.31 101 PHE A N 1
ATOM 761 C CA . PHE A 1 101 ? -8.965 -6.487 11.927 1.00 92.31 101 PHE A CA 1
ATOM 762 C C . PHE A 1 101 ? -9.018 -5.011 12.316 1.00 92.31 101 PHE A C 1
ATOM 764 O O . PHE A 1 101 ? -7.984 -4.449 12.675 1.00 92.31 101 PHE A O 1
ATOM 771 N N . PHE A 1 102 ? -10.199 -4.392 12.278 1.00 92.38 102 PHE A N 1
ATOM 772 C CA . PHE A 1 102 ? -10.345 -2.986 12.641 1.00 92.38 102 PHE A CA 1
ATOM 773 C C . PHE A 1 102 ? -10.040 -2.727 14.117 1.00 92.38 102 PHE A C 1
ATOM 775 O O . PHE A 1 102 ? -9.432 -1.702 14.410 1.00 92.38 102 PHE A O 1
ATOM 782 N N . ASP A 1 103 ? -10.350 -3.664 15.015 1.00 92.88 103 ASP A N 1
ATOM 783 C CA . ASP A 1 103 ? -9.945 -3.589 16.423 1.00 92.88 103 ASP A CA 1
ATOM 784 C C . ASP A 1 103 ? -8.418 -3.556 16.563 1.00 92.88 103 ASP A C 1
ATOM 786 O O . ASP A 1 103 ? -7.868 -2.676 17.221 1.00 92.88 103 ASP A O 1
ATOM 790 N N . LEU A 1 104 ? -7.701 -4.457 15.879 1.00 93.75 104 LEU A N 1
ATOM 791 C CA . LEU A 1 104 ? -6.234 -4.485 15.913 1.00 93.75 104 LEU A CA 1
ATOM 792 C C . LEU A 1 104 ? -5.599 -3.235 15.303 1.00 93.75 104 LEU A C 1
ATOM 794 O O . LEU A 1 104 ? -4.584 -2.745 15.803 1.00 93.75 104 LEU A O 1
ATOM 798 N N . VAL A 1 105 ? -6.177 -2.720 14.218 1.00 92.94 105 VAL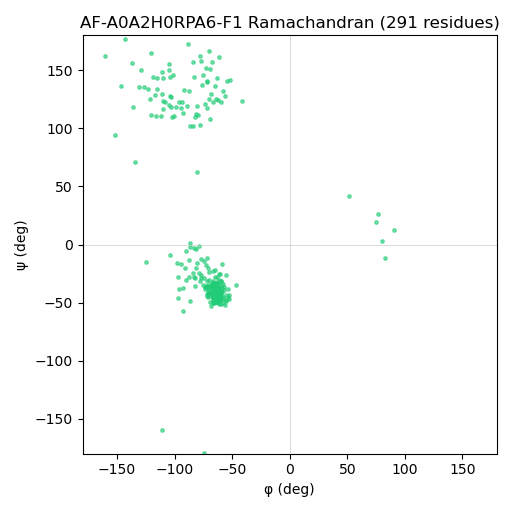 A N 1
ATOM 799 C CA . VAL A 1 105 ? -5.739 -1.458 13.613 1.00 92.94 105 VAL A CA 1
ATOM 800 C C . VAL A 1 105 ? -6.004 -0.293 14.564 1.00 92.94 105 VAL A C 1
ATOM 802 O O . VAL A 1 105 ? -5.129 0.554 14.737 1.00 92.94 105 VAL A O 1
ATOM 805 N N . GLY A 1 106 ? -7.168 -0.264 15.214 1.00 93.25 106 GLY A N 1
ATOM 806 C CA . GLY A 1 106 ? -7.522 0.729 16.223 1.00 93.25 106 GLY A CA 1
ATOM 807 C C . GLY A 1 106 ? -6.552 0.720 17.401 1.00 93.25 106 GLY A C 1
ATOM 808 O O . GLY A 1 106 ? -6.015 1.770 17.757 1.00 93.25 106 GLY A O 1
ATOM 809 N N . ASP A 1 107 ? -6.239 -0.462 17.934 1.00 94.12 107 ASP A N 1
ATOM 810 C CA . ASP A 1 107 ? -5.253 -0.656 18.999 1.00 94.12 107 ASP A CA 1
ATOM 811 C C . ASP A 1 107 ? -3.860 -0.175 18.576 1.00 94.12 107 ASP A C 1
ATOM 813 O O . ASP A 1 107 ? -3.181 0.532 19.328 1.00 94.12 107 ASP A O 1
ATOM 817 N N . ALA A 1 108 ? -3.434 -0.505 17.353 1.00 93.75 108 ALA A N 1
ATOM 818 C CA . ALA A 1 108 ? -2.152 -0.065 16.817 1.00 93.75 108 ALA A CA 1
ATOM 819 C C . ALA A 1 108 ? -2.097 1.463 16.657 1.00 93.75 108 ALA A C 1
ATOM 821 O O . ALA A 1 108 ? -1.114 2.087 17.061 1.00 93.75 108 ALA A O 1
ATOM 822 N N . LEU A 1 109 ? -3.145 2.089 16.115 1.00 94.06 109 LEU A N 1
ATOM 823 C CA . LEU A 1 109 ? -3.223 3.545 15.968 1.00 94.06 109 LEU A CA 1
ATOM 824 C C . LEU A 1 109 ? -3.268 4.256 17.326 1.00 94.06 109 LEU A C 1
ATOM 826 O O . LEU A 1 109 ? -2.617 5.290 17.499 1.00 94.06 109 LEU A O 1
ATOM 830 N N . PHE A 1 110 ? -3.986 3.696 18.300 1.00 94.88 110 PHE A N 1
ATOM 831 C CA . PHE A 1 11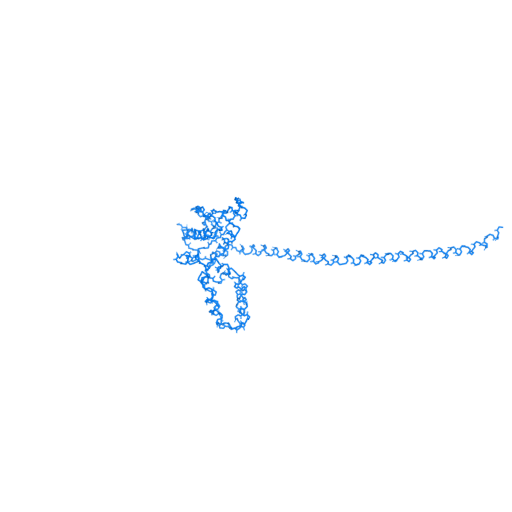0 ? -4.043 4.212 19.665 1.00 94.88 110 PHE A CA 1
ATOM 832 C C . PHE A 1 110 ? -2.675 4.138 20.353 1.00 94.88 110 PHE A C 1
ATOM 834 O O . PHE A 1 110 ? -2.222 5.129 20.927 1.00 94.88 110 PHE A O 1
ATOM 841 N N . ALA A 1 111 ? -1.967 3.011 20.229 1.00 94.25 111 ALA A N 1
ATOM 842 C CA . ALA A 1 111 ? -0.631 2.831 20.797 1.00 94.25 111 ALA A CA 1
ATOM 843 C C . ALA A 1 111 ? 0.395 3.849 20.259 1.00 94.25 111 ALA A C 1
ATOM 845 O O . ALA A 1 111 ? 1.291 4.268 20.992 1.00 94.25 111 ALA A O 1
ATOM 846 N N . HIS A 1 112 ? 0.240 4.289 19.005 1.00 93.44 112 HIS A N 1
ATOM 847 C CA . HIS A 1 112 ? 1.080 5.321 18.386 1.00 93.44 112 HIS A CA 1
ATOM 848 C C . HIS A 1 112 ? 0.588 6.759 18.645 1.00 93.44 112 HIS A C 1
ATOM 850 O O . HIS A 1 112 ? 1.243 7.714 18.228 1.00 93.44 112 HIS A O 1
ATOM 856 N N . GLY A 1 113 ? -0.542 6.935 19.341 1.00 93.75 113 GLY A N 1
ATOM 857 C CA . GLY A 1 113 ? -1.128 8.244 19.639 1.00 93.75 113 GLY A CA 1
ATOM 858 C C . GLY A 1 113 ? -1.823 8.916 18.451 1.00 93.75 113 GLY A C 1
ATOM 859 O O . GLY A 1 113 ? -2.021 10.129 18.472 1.00 93.75 113 GLY A O 1
ATOM 860 N N . TYR A 1 114 ? -2.182 8.150 17.418 1.00 94.62 114 TYR A N 1
ATOM 861 C CA . TYR A 1 114 ? -2.840 8.647 16.205 1.00 94.62 114 TYR A CA 1
ATOM 862 C C . TYR A 1 114 ? -4.365 8.548 16.242 1.00 94.62 114 TYR A C 1
ATOM 864 O O . TYR A 1 114 ? -5.041 9.194 15.442 1.00 94.62 114 TYR A O 1
ATOM 872 N N . ALA A 1 115 ? -4.907 7.747 17.153 1.00 93.38 115 ALA A N 1
ATOM 873 C CA . ALA A 1 115 ? -6.338 7.552 17.322 1.00 93.38 115 ALA A CA 1
ATOM 874 C C . ALA A 1 115 ? -6.712 7.552 18.802 1.00 93.38 115 ALA A C 1
ATOM 876 O O . ALA A 1 115 ? -5.890 7.230 19.658 1.00 93.38 115 ALA A O 1
ATOM 877 N N . THR A 1 116 ? -7.966 7.867 19.102 1.00 92.00 116 THR A N 1
ATOM 878 C CA . THR A 1 116 ? -8.623 7.371 20.316 1.00 92.00 116 THR A CA 1
ATOM 879 C C . THR A 1 116 ? -9.062 5.918 20.100 1.00 92.00 116 THR A C 1
ATOM 881 O O . THR A 1 116 ? -9.166 5.491 18.946 1.00 92.00 116 THR A O 1
ATOM 884 N N . PRO A 1 117 ? -9.360 5.155 21.170 1.00 89.00 117 PRO A N 1
ATOM 885 C CA . PRO A 1 117 ? -9.977 3.841 21.018 1.00 89.00 117 PRO A CA 1
ATOM 886 C C . PRO A 1 117 ? -11.220 3.948 20.132 1.00 89.00 117 PRO A C 1
ATOM 888 O O . PRO A 1 117 ? -11.933 4.956 20.192 1.00 89.00 117 PRO A O 1
ATOM 891 N N . PHE A 1 118 ? -11.433 2.951 19.278 1.00 87.25 118 PHE A N 1
ATOM 892 C CA . PHE A 1 118 ? -12.607 2.927 18.414 1.00 87.25 118 PHE A CA 1
ATOM 893 C C . PHE A 1 118 ? -13.857 2.792 19.286 1.00 87.25 118 PHE A C 1
ATOM 895 O O . PHE A 1 118 ? -13.868 2.044 20.265 1.00 87.25 118 PHE A O 1
ATOM 902 N N . GLU A 1 119 ? -14.891 3.565 18.964 1.00 83.94 119 GLU A N 1
ATOM 903 C CA . GLU A 1 119 ? -16.228 3.293 19.483 1.00 83.94 119 GLU A CA 1
ATOM 904 C C . GLU A 1 119 ? -16.733 1.980 18.866 1.00 83.94 119 GLU A C 1
ATOM 906 O O . GLU A 1 119 ? -16.251 1.585 17.801 1.00 83.94 119 GLU A O 1
ATOM 911 N N . ASP A 1 120 ? -17.684 1.312 19.533 1.00 82.19 120 ASP A N 1
ATOM 912 C CA . ASP A 1 120 ? -18.232 0.020 19.097 1.00 82.19 120 ASP A CA 1
ATOM 913 C C . ASP A 1 120 ? -18.457 -0.018 17.575 1.00 82.19 120 ASP A C 1
ATOM 915 O O . ASP A 1 120 ? -19.171 0.818 17.009 1.00 82.19 120 ASP A O 1
ATOM 919 N N . ILE A 1 121 ? -17.834 -0.999 16.917 1.00 87.00 121 ILE A N 1
ATOM 920 C CA . ILE A 1 121 ? -17.929 -1.194 15.470 1.00 87.00 121 ILE A CA 1
ATOM 921 C C . ILE A 1 121 ? -19.351 -1.656 15.152 1.00 87.00 121 ILE A C 1
ATOM 923 O O . ILE A 1 121 ? -19.742 -2.785 15.458 1.00 87.00 121 ILE A O 1
ATOM 927 N N . ALA A 1 122 ? -20.144 -0.775 14.546 1.00 87.38 122 ALA A N 1
ATOM 928 C CA . ALA A 1 122 ? -21.524 -1.076 14.208 1.00 87.38 122 ALA A CA 1
ATOM 929 C C . ALA A 1 122 ? -21.568 -1.882 12.906 1.00 87.38 122 ALA A C 1
ATOM 931 O O . ALA A 1 122 ? -21.248 -1.371 11.831 1.00 87.38 122 ALA A O 1
ATOM 932 N N . VAL A 1 123 ? -21.981 -3.143 13.016 1.00 85.38 123 VAL A N 1
ATOM 933 C CA . VAL A 1 123 ? -22.241 -4.020 11.873 1.00 85.38 123 VAL A CA 1
ATOM 934 C C . VAL A 1 123 ? -23.725 -3.947 11.537 1.00 85.38 123 VAL A C 1
ATOM 936 O O . VAL A 1 123 ? -24.570 -4.348 12.343 1.00 85.38 123 VAL A O 1
ATOM 939 N N . GLU A 1 124 ? -24.061 -3.467 10.343 1.00 80.56 124 GLU A N 1
ATOM 940 C CA . GLU A 1 124 ? -25.435 -3.571 9.865 1.00 80.56 124 GLU A CA 1
ATOM 941 C C . GLU A 1 124 ? -25.728 -5.018 9.458 1.00 80.56 124 GLU A C 1
ATOM 943 O O . GLU A 1 124 ? -25.064 -5.608 8.610 1.00 80.56 124 GLU A O 1
ATOM 948 N N . THR A 1 125 ? -26.735 -5.618 10.097 1.00 69.06 125 THR A N 1
ATOM 949 C CA . THR A 1 125 ? -27.076 -7.039 9.912 1.00 69.06 125 THR A CA 1
ATOM 950 C C . THR A 1 125 ? -27.820 -7.308 8.603 1.00 69.06 125 THR A C 1
ATOM 952 O O . THR A 1 125 ? -28.010 -8.461 8.230 1.00 69.06 125 THR A O 1
ATOM 955 N N . SER A 1 126 ? -28.291 -6.258 7.926 1.00 75.25 126 SER A N 1
ATOM 956 C CA . SER A 1 126 ? -28.988 -6.364 6.645 1.00 75.25 126 SER A CA 1
ATOM 957 C C . SER A 1 126 ? -28.012 -6.027 5.519 1.00 75.25 126 SER A C 1
ATOM 959 O O . SER A 1 126 ? -27.617 -4.865 5.420 1.00 75.25 126 SER A O 1
ATOM 961 N N . PRO A 1 127 ? -27.606 -7.003 4.686 1.00 79.88 127 PRO A N 1
ATOM 962 C CA . PRO A 1 127 ? -26.758 -6.713 3.542 1.00 79.88 127 PRO A CA 1
ATOM 963 C C . PRO A 1 127 ? -27.480 -5.792 2.562 1.00 79.88 127 PRO A C 1
ATOM 965 O O . PRO A 1 127 ? -28.684 -5.921 2.324 1.00 79.88 127 PRO A O 1
ATOM 968 N N . VAL A 1 128 ? -26.723 -4.888 1.954 1.00 80.75 128 VAL A N 1
ATOM 969 C CA . VAL A 1 128 ? -27.179 -4.123 0.799 1.00 80.75 128 VAL A CA 1
ATOM 970 C C . VAL A 1 128 ? -26.963 -5.007 -0.425 1.00 80.75 128 VAL A C 1
ATOM 972 O O . VAL A 1 128 ? -25.825 -5.294 -0.802 1.00 80.75 128 VAL A O 1
ATOM 975 N N . ALA A 1 129 ? -28.061 -5.490 -1.006 1.00 76.44 129 ALA A N 1
ATOM 976 C CA . ALA A 1 129 ? -28.019 -6.260 -2.242 1.00 76.44 129 ALA A CA 1
ATOM 977 C C . ALA A 1 129 ? -27.591 -5.350 -3.399 1.00 76.44 129 ALA A C 1
ATOM 979 O O . ALA A 1 129 ? -28.161 -4.273 -3.597 1.00 76.44 129 ALA A O 1
ATOM 980 N N . HIS A 1 130 ? -26.593 -5.795 -4.155 1.00 74.50 130 HIS A N 1
ATOM 981 C CA . HIS A 1 130 ? -26.152 -5.151 -5.383 1.00 74.50 130 HIS A CA 1
ATOM 982 C C . HIS A 1 130 ? -26.622 -5.944 -6.606 1.00 74.50 130 HIS A C 1
ATOM 984 O O . HIS A 1 130 ? -26.870 -7.150 -6.539 1.00 74.50 130 HIS A O 1
ATOM 990 N N . GLU A 1 131 ? -26.743 -5.250 -7.740 1.00 61.97 131 GLU A N 1
ATOM 991 C CA . GLU A 1 131 ? -26.890 -5.910 -9.039 1.00 61.97 131 GLU A CA 1
ATOM 992 C C . GLU A 1 131 ? -25.707 -6.895 -9.219 1.00 61.97 131 GLU A C 1
ATOM 994 O O . GLU A 1 131 ? -24.601 -6.605 -8.769 1.00 61.97 131 GLU A O 1
ATOM 999 N N . ASP A 1 132 ? -25.967 -8.082 -9.786 1.00 67.12 132 ASP A N 1
ATOM 1000 C CA . ASP A 1 132 ? -25.018 -9.203 -10.007 1.00 67.12 132 ASP A CA 1
ATOM 1001 C C . ASP A 1 132 ? -24.870 -10.277 -8.900 1.00 67.12 132 ASP A C 1
ATOM 1003 O O . ASP A 1 132 ? -23.999 -11.147 -8.981 1.00 67.12 132 ASP A O 1
ATOM 1007 N N . GLY A 1 133 ? -25.767 -10.319 -7.906 1.00 72.31 133 GLY A N 1
ATOM 1008 C CA . GLY A 1 133 ? -25.786 -11.393 -6.890 1.00 72.31 133 GLY A CA 1
ATOM 1009 C C . GLY A 1 133 ? -24.693 -11.250 -5.825 1.00 72.31 133 GLY A C 1
ATOM 1010 O O . GLY A 1 133 ? -24.230 -12.235 -5.232 1.00 72.31 133 GLY A O 1
ATOM 1011 N N . LEU A 1 134 ? -24.258 -10.009 -5.610 1.00 79.31 134 LEU A N 1
ATOM 1012 C CA . LEU A 1 134 ? -23.299 -9.611 -4.592 1.00 79.31 134 LEU A CA 1
ATOM 1013 C C . LEU A 1 134 ? -24.020 -8.937 -3.427 1.00 79.31 134 LEU A C 1
ATOM 1015 O O . LEU A 1 134 ? -24.986 -8.195 -3.602 1.00 79.31 134 LEU A O 1
ATOM 1019 N N . ALA A 1 135 ? -23.509 -9.187 -2.228 1.00 83.81 135 ALA A N 1
ATOM 1020 C CA . ALA A 1 135 ? -23.987 -8.594 -0.994 1.00 83.81 135 ALA A CA 1
ATOM 1021 C C . ALA A 1 135 ? -22.869 -7.753 -0.371 1.00 83.81 135 ALA A C 1
ATOM 1023 O O . ALA A 1 135 ? -21.749 -8.235 -0.187 1.00 83.81 135 ALA A O 1
ATOM 1024 N N . ALA A 1 136 ? -23.184 -6.505 -0.029 1.00 85.69 136 ALA A N 1
ATOM 1025 C CA . ALA A 1 136 ? -22.301 -5.628 0.727 1.00 85.69 136 ALA A CA 1
ATOM 1026 C C . ALA A 1 136 ? -22.779 -5.545 2.181 1.00 85.69 136 ALA A C 1
ATOM 1028 O O . ALA A 1 136 ? -23.940 -5.230 2.443 1.00 85.69 136 ALA A O 1
ATOM 1029 N N . PHE A 1 137 ? -21.885 -5.812 3.130 1.00 88.12 137 PHE A N 1
ATOM 1030 C CA . PHE A 1 137 ? -22.150 -5.714 4.564 1.00 88.12 137 PHE A CA 1
ATOM 1031 C C . PHE A 1 137 ? -21.533 -4.411 5.094 1.00 88.12 137 PHE A C 1
ATOM 1033 O O . PHE A 1 137 ? -20.302 -4.298 5.118 1.00 88.12 137 PHE A O 1
ATOM 1040 N N . PRO A 1 138 ? -22.348 -3.410 5.481 1.00 89.19 138 PRO A N 1
ATOM 1041 C CA . PRO A 1 138 ? -21.850 -2.143 6.000 1.00 89.19 138 PRO A CA 1
ATOM 1042 C C . PRO A 1 138 ? -21.233 -2.308 7.388 1.00 89.19 138 PRO A C 1
ATOM 1044 O O . PRO A 1 138 ? -21.884 -2.755 8.336 1.00 89.19 138 PRO A O 1
ATOM 1047 N N . LEU A 1 139 ? -19.983 -1.876 7.512 1.00 90.25 139 LEU A N 1
ATOM 1048 C CA . LEU A 1 139 ? -19.261 -1.718 8.766 1.00 90.25 139 LEU A CA 1
ATOM 1049 C C . LEU A 1 139 ? -19.078 -0.223 9.015 1.00 90.25 139 LEU A C 1
ATOM 1051 O O . LEU A 1 139 ? -18.415 0.460 8.233 1.00 90.25 139 LEU A O 1
ATOM 1055 N N . THR A 1 140 ? -19.668 0.291 10.092 1.00 90.81 140 THR A N 1
ATOM 1056 C CA . THR A 1 140 ? -19.510 1.693 10.487 1.00 90.81 140 THR A CA 1
ATOM 1057 C C . THR A 1 140 ? -18.578 1.797 11.684 1.00 90.81 140 THR A C 1
ATOM 1059 O O . THR A 1 140 ? -18.845 1.256 12.757 1.00 90.81 140 THR A O 1
ATOM 1062 N N . LEU A 1 141 ? -17.487 2.528 11.488 1.00 91.12 141 LEU A N 1
ATOM 1063 C CA . LEU A 1 141 ? -16.429 2.762 12.462 1.00 91.12 141 LEU A CA 1
ATOM 1064 C C . LEU A 1 141 ? -16.486 4.226 12.893 1.00 91.12 141 LEU A C 1
ATOM 1066 O O . LEU A 1 141 ? -16.503 5.120 12.043 1.00 91.12 141 LEU A O 1
ATOM 1070 N N . LYS A 1 142 ? -16.495 4.482 14.201 1.00 92.44 142 LYS A N 1
ATOM 1071 C CA . LYS A 1 142 ? -16.470 5.837 14.765 1.00 92.44 142 LYS A CA 1
ATOM 1072 C C . LYS A 1 142 ? -15.264 5.996 15.668 1.00 92.44 142 LYS A C 1
ATOM 1074 O O . LYS A 1 142 ? -15.049 5.205 16.580 1.00 92.44 142 LYS A O 1
ATOM 1079 N N . THR A 1 143 ? -14.448 7.008 15.401 1.00 93.81 143 THR A N 1
ATOM 1080 C CA . THR A 1 143 ? -13.263 7.294 16.215 1.00 93.81 143 THR A CA 1
ATOM 1081 C C . THR A 1 143 ? -12.785 8.731 16.019 1.00 93.81 143 THR A C 1
ATOM 1083 O O . THR A 1 143 ? -13.140 9.395 15.045 1.00 93.81 143 THR A O 1
ATOM 1086 N N . SER A 1 144 ? -11.971 9.234 16.945 1.00 93.31 144 SER A N 1
ATOM 1087 C CA . SER A 1 144 ? -11.218 10.470 16.750 1.00 93.31 144 SER A CA 1
ATOM 1088 C C . SER A 1 144 ? -9.803 10.148 16.274 1.00 93.31 144 SER A C 1
ATOM 1090 O O . SER A 1 144 ? -9.058 9.453 16.960 1.00 93.31 144 SER A O 1
ATOM 1092 N N . LEU A 1 145 ? -9.421 10.681 15.116 1.00 93.75 145 LEU A N 1
ATOM 1093 C CA . LEU A 1 145 ? -8.131 10.447 14.466 1.00 93.75 145 LEU A CA 1
ATOM 1094 C C . LEU A 1 145 ? -7.354 11.755 14.327 1.00 93.75 145 LEU A C 1
ATOM 1096 O O . LEU A 1 145 ? -7.937 12.802 14.032 1.00 93.75 145 LEU A O 1
ATOM 1100 N N . SER A 1 146 ? -6.032 11.696 14.476 1.00 93.81 146 SER A N 1
ATOM 1101 C CA . SER A 1 146 ? -5.156 12.753 13.973 1.00 93.81 146 SER A CA 1
ATOM 1102 C C . SER A 1 146 ? -5.117 12.724 12.439 1.00 93.81 146 SER A C 1
ATOM 1104 O O . SER A 1 146 ? -5.532 11.749 11.809 1.00 93.81 146 SER A O 1
ATOM 1106 N N . THR A 1 147 ? -4.592 13.780 11.819 1.00 90.38 147 THR A N 1
ATOM 1107 C CA . THR A 1 147 ? -4.360 13.819 10.360 1.00 90.38 147 THR A CA 1
ATOM 1108 C C . THR A 1 147 ? -3.536 12.611 9.894 1.00 90.38 147 THR A C 1
ATOM 1110 O O . THR A 1 147 ? -3.900 11.932 8.938 1.00 90.38 147 THR A O 1
ATOM 1113 N N . GLU A 1 148 ? -2.469 12.285 10.623 1.00 91.81 148 GLU A N 1
ATOM 1114 C CA . GLU A 1 148 ? -1.596 11.141 10.355 1.00 91.81 148 GLU A CA 1
ATOM 1115 C C . GLU A 1 148 ? -2.316 9.805 10.575 1.00 91.81 148 GLU A C 1
ATOM 1117 O O . GLU A 1 148 ? -2.111 8.859 9.810 1.00 91.81 148 GLU A O 1
ATOM 1122 N N . GLY A 1 149 ? -3.180 9.723 11.592 1.00 92.81 149 GLY A N 1
ATOM 1123 C CA . GLY A 1 149 ? -4.013 8.550 11.855 1.00 92.81 149 GLY A CA 1
ATOM 1124 C C . GLY A 1 149 ? -5.016 8.281 10.742 1.00 92.81 149 GLY A C 1
ATOM 1125 O O . GLY A 1 149 ? -5.146 7.142 10.303 1.00 92.81 149 GLY A O 1
ATOM 1126 N N . LEU A 1 150 ? -5.663 9.331 10.233 1.00 90.25 150 LEU A N 1
ATOM 1127 C CA . LEU A 1 150 ? -6.583 9.237 9.103 1.00 90.25 150 LEU A CA 1
ATOM 1128 C C . LEU A 1 150 ? -5.864 8.773 7.832 1.00 90.25 150 LEU A C 1
ATOM 1130 O O . LEU A 1 150 ? -6.315 7.827 7.194 1.00 90.25 150 LEU A O 1
ATOM 1134 N N . GLU A 1 151 ? -4.731 9.389 7.483 1.00 91.19 151 GLU A N 1
ATOM 1135 C CA . GLU A 1 151 ? -3.937 8.961 6.322 1.00 91.19 151 GLU A CA 1
ATOM 1136 C C . GLU A 1 151 ? -3.465 7.510 6.454 1.00 91.19 151 GLU A C 1
ATOM 1138 O O . GLU A 1 151 ? -3.443 6.768 5.473 1.00 91.19 151 GLU A O 1
ATOM 1143 N N . THR A 1 152 ? -3.082 7.099 7.663 1.00 91.94 152 THR A N 1
ATOM 1144 C CA . THR A 1 152 ? -2.653 5.728 7.946 1.00 91.94 152 THR A CA 1
ATOM 1145 C C . THR A 1 152 ? -3.804 4.742 7.794 1.00 91.94 152 THR A C 1
ATOM 1147 O O . THR A 1 152 ? -3.630 3.713 7.146 1.00 91.94 152 THR A O 1
ATOM 1150 N N . LEU A 1 153 ? -4.979 5.065 8.341 1.00 90.06 153 LEU A N 1
ATOM 1151 C CA . LEU A 1 153 ? -6.173 4.234 8.241 1.00 90.06 153 LEU A CA 1
ATOM 1152 C C . LEU A 1 153 ? -6.613 4.068 6.784 1.00 90.06 153 LEU A C 1
ATOM 1154 O O . LEU A 1 153 ? -6.826 2.943 6.346 1.00 90.06 153 LEU A O 1
ATOM 1158 N N . LEU A 1 154 ? -6.689 5.161 6.018 1.00 88.50 154 LEU A N 1
ATOM 1159 C CA . LEU A 1 154 ? -7.076 5.104 4.605 1.00 88.50 154 LEU A CA 1
ATOM 1160 C C . LEU A 1 154 ? -6.095 4.251 3.794 1.00 88.50 154 LEU A C 1
ATOM 1162 O O . LEU A 1 154 ? -6.526 3.345 3.090 1.00 88.50 154 LEU A O 1
ATOM 1166 N N . ARG A 1 155 ? -4.782 4.443 3.984 1.00 90.31 155 ARG A N 1
ATOM 1167 C CA . ARG A 1 155 ? -3.767 3.601 3.328 1.00 90.31 155 ARG A CA 1
ATOM 1168 C C . ARG A 1 155 ? -3.856 2.136 3.745 1.00 90.31 155 ARG A C 1
ATOM 1170 O O . ARG A 1 155 ? -3.566 1.271 2.933 1.00 90.31 155 ARG A O 1
ATOM 1177 N N . MET A 1 156 ? -4.212 1.836 4.996 1.00 89.88 156 MET A N 1
ATOM 1178 C CA . MET A 1 156 ? -4.449 0.449 5.400 1.00 89.88 156 MET A CA 1
ATOM 1179 C C . MET A 1 156 ? -5.638 -0.146 4.666 1.00 89.88 156 MET A C 1
ATOM 1181 O O . MET A 1 156 ? -5.535 -1.286 4.233 1.00 89.88 156 MET A O 1
ATOM 1185 N N . VAL A 1 157 ? -6.726 0.610 4.497 1.00 87.06 157 VAL A N 1
ATOM 1186 C CA . VAL A 1 157 ? -7.883 0.139 3.733 1.00 87.06 157 VAL A CA 1
ATOM 1187 C C . VAL A 1 157 ? -7.532 -0.063 2.259 1.00 87.06 157 VAL A C 1
ATOM 1189 O O . VAL A 1 157 ? -7.925 -1.079 1.701 1.00 87.06 157 VAL A O 1
ATOM 1192 N N . ASP A 1 158 ? -6.716 0.809 1.662 1.00 85.25 158 ASP A N 1
ATOM 1193 C CA . ASP A 1 158 ? -6.228 0.642 0.282 1.00 85.25 158 ASP A CA 1
ATOM 1194 C C . ASP A 1 158 ? -5.390 -0.635 0.086 1.00 85.25 158 ASP A C 1
ATOM 1196 O O . ASP A 1 158 ? -5.298 -1.157 -1.024 1.00 85.25 158 ASP A O 1
ATOM 1200 N N . LEU A 1 159 ? -4.765 -1.145 1.153 1.00 88.50 159 LEU A N 1
ATOM 1201 C CA . LEU A 1 159 ? -4.037 -2.415 1.123 1.00 88.50 159 LEU A CA 1
ATOM 1202 C C . LEU A 1 159 ? -4.963 -3.633 1.255 1.00 88.50 159 LEU A C 1
ATOM 1204 O O . LEU A 1 159 ? -4.531 -4.751 0.969 1.00 88.50 159 LEU A O 1
ATOM 1208 N N . LEU A 1 160 ? -6.213 -3.461 1.698 1.00 86.06 160 LEU A N 1
ATOM 1209 C CA . LEU A 1 160 ? -7.153 -4.570 1.860 1.00 86.06 160 LEU A CA 1
ATOM 1210 C C . LEU A 1 160 ? -7.612 -5.087 0.500 1.00 86.06 160 LEU A C 1
ATOM 1212 O O . LEU A 1 160 ? -7.846 -4.336 -0.440 1.00 86.06 160 LEU A O 1
ATOM 1216 N N . GLY A 1 161 ? -7.726 -6.409 0.396 1.00 78.38 161 GLY A N 1
ATOM 1217 C CA . GLY A 1 161 ? -8.003 -7.087 -0.868 1.00 78.38 161 GLY A CA 1
ATOM 1218 C C . GLY A 1 161 ? -6.767 -7.324 -1.740 1.00 78.38 161 GLY A C 1
ATOM 1219 O O . GLY A 1 161 ? -6.850 -8.129 -2.663 1.00 78.38 161 GLY A O 1
ATOM 1220 N N . LEU A 1 162 ? -5.617 -6.712 -1.433 1.00 86.31 162 LEU A N 1
ATOM 1221 C CA . LEU A 1 162 ? -4.351 -7.044 -2.088 1.00 86.31 162 LEU A CA 1
ATOM 1222 C C . LEU A 1 162 ? -3.766 -8.301 -1.439 1.00 86.31 162 LEU A C 1
ATOM 1224 O O . LEU A 1 162 ? -3.490 -8.324 -0.238 1.00 86.31 162 LEU A O 1
ATOM 1228 N N . LEU A 1 163 ? -3.587 -9.364 -2.218 1.00 86.62 163 LEU A N 1
ATOM 1229 C CA . LEU A 1 163 ? -3.106 -10.649 -1.707 1.00 86.62 163 LEU A CA 1
ATOM 1230 C C . LEU A 1 163 ? -1.600 -10.784 -1.905 1.00 86.62 163 LEU A C 1
ATOM 1232 O O . LEU A 1 163 ? -0.888 -11.313 -1.047 1.00 86.62 163 LEU A O 1
ATOM 1236 N N . THR A 1 164 ? -1.117 -10.286 -3.036 1.00 91.12 164 THR A N 1
ATOM 1237 C CA . THR A 1 164 ? 0.240 -10.498 -3.514 1.00 91.12 164 THR A CA 1
ATOM 1238 C C . THR A 1 164 ? 1.002 -9.190 -3.696 1.00 91.12 164 THR A C 1
ATOM 1240 O O . THR A 1 164 ? 0.432 -8.099 -3.734 1.00 91.12 164 THR A O 1
ATOM 1243 N N . VAL A 1 165 ? 2.325 -9.295 -3.822 1.00 92.75 165 VAL A N 1
ATOM 1244 C CA . VAL A 1 165 ? 3.191 -8.171 -4.199 1.00 92.75 165 VAL A CA 1
ATOM 1245 C C . VAL A 1 165 ? 2.755 -7.573 -5.538 1.00 92.75 165 VAL A C 1
ATOM 1247 O O . VAL A 1 165 ? 2.765 -6.354 -5.678 1.00 92.75 165 VAL A O 1
ATOM 1250 N N . GLY A 1 166 ? 2.347 -8.409 -6.495 1.00 90.19 166 GLY A N 1
ATOM 1251 C CA . GLY A 1 166 ? 1.860 -7.983 -7.804 1.00 90.19 166 GLY A CA 1
ATOM 1252 C C . GLY A 1 166 ? 0.612 -7.110 -7.718 1.00 90.19 166 GLY A C 1
ATOM 1253 O O . GLY A 1 166 ? 0.548 -6.100 -8.410 1.00 90.19 166 GLY A O 1
ATOM 1254 N N . ASP A 1 167 ? -0.319 -7.421 -6.812 1.00 87.81 167 ASP A N 1
ATOM 1255 C CA . ASP A 1 167 ? -1.547 -6.630 -6.627 1.00 87.81 167 ASP A CA 1
ATOM 1256 C C . ASP A 1 167 ? -1.256 -5.208 -6.116 1.00 87.81 167 ASP A C 1
ATOM 1258 O O . ASP A 1 167 ? -2.008 -4.271 -6.376 1.00 87.81 167 ASP A O 1
ATOM 1262 N N . ALA A 1 168 ? -0.148 -5.028 -5.392 1.00 90.75 168 ALA A N 1
ATOM 1263 C CA . ALA A 1 168 ? 0.285 -3.731 -4.875 1.00 90.75 168 ALA A CA 1
ATOM 1264 C C . ALA A 1 168 ? 1.060 -2.878 -5.898 1.00 90.75 168 ALA A C 1
ATOM 1266 O O . ALA A 1 168 ? 1.438 -1.742 -5.586 1.00 90.75 168 ALA A O 1
ATOM 1267 N N . LEU A 1 169 ? 1.313 -3.409 -7.097 1.00 90.31 169 LEU A N 1
ATOM 1268 C CA . LEU A 1 169 ? 1.995 -2.722 -8.188 1.00 90.31 169 LEU A CA 1
ATOM 1269 C C . LEU A 1 169 ? 1.011 -2.286 -9.271 1.00 90.31 169 LEU A C 1
ATOM 1271 O O . LEU A 1 169 ? -0.010 -2.922 -9.516 1.00 90.31 169 LEU A O 1
ATOM 1275 N N . THR A 1 170 ? 1.339 -1.194 -9.958 1.00 89.31 170 THR A N 1
ATOM 1276 C CA . THR A 1 170 ? 0.573 -0.784 -11.139 1.00 89.31 170 THR A CA 1
ATOM 1277 C C . THR A 1 170 ? 0.935 -1.651 -12.348 1.00 89.31 170 THR A C 1
ATOM 1279 O O . THR A 1 170 ? 2.033 -2.205 -12.423 1.00 89.31 170 THR A O 1
ATOM 1282 N N . SER A 1 171 ? 0.048 -1.732 -13.343 1.00 87.19 171 SER A N 1
ATOM 1283 C CA . SER A 1 171 ? 0.340 -2.447 -14.594 1.00 87.19 171 SER A CA 1
ATOM 1284 C C . SER A 1 171 ? 1.584 -1.902 -15.306 1.00 87.19 171 SER A C 1
ATOM 1286 O O . SER A 1 171 ? 2.338 -2.676 -15.892 1.00 87.19 171 SER A O 1
ATOM 1288 N N . ASP A 1 172 ? 1.830 -0.592 -15.210 1.00 88.56 172 ASP A N 1
ATOM 1289 C CA . ASP A 1 172 ? 3.014 0.058 -15.781 1.00 88.56 172 ASP A CA 1
ATOM 1290 C C . ASP A 1 172 ? 4.295 -0.342 -15.037 1.00 88.56 172 ASP A C 1
ATOM 1292 O O . ASP A 1 172 ? 5.311 -0.626 -15.673 1.00 88.56 172 ASP A O 1
ATOM 1296 N N . ASP A 1 173 ? 4.247 -0.422 -13.702 1.00 91.25 173 ASP A N 1
ATOM 1297 C CA . ASP A 1 173 ? 5.361 -0.924 -12.890 1.00 91.25 173 ASP A CA 1
ATOM 1298 C C . ASP A 1 173 ? 5.695 -2.374 -13.259 1.00 91.25 173 ASP A C 1
ATOM 1300 O O . ASP A 1 173 ? 6.856 -2.716 -13.481 1.00 91.25 173 ASP A O 1
ATOM 1304 N N . ILE A 1 174 ? 4.672 -3.227 -13.359 1.00 89.75 174 ILE A N 1
ATOM 1305 C CA . ILE A 1 174 ? 4.829 -4.636 -13.729 1.00 89.75 174 ILE A CA 1
ATOM 1306 C C . ILE A 1 174 ? 5.437 -4.749 -15.133 1.00 89.75 174 ILE A C 1
ATOM 1308 O O . ILE A 1 174 ? 6.416 -5.473 -15.322 1.00 89.75 174 ILE A O 1
ATOM 1312 N N . ALA A 1 175 ? 4.914 -4.000 -16.108 1.00 91.00 175 ALA A N 1
ATOM 1313 C CA . ALA A 1 175 ? 5.426 -3.992 -17.476 1.00 91.00 175 ALA A CA 1
ATOM 1314 C C . ALA A 1 175 ? 6.888 -3.522 -17.545 1.00 91.00 175 ALA A C 1
ATOM 1316 O O . ALA A 1 175 ? 7.692 -4.118 -18.261 1.00 91.00 175 ALA A O 1
ATOM 1317 N N . LEU A 1 176 ? 7.253 -2.498 -16.768 1.00 91.50 176 LEU A N 1
ATOM 1318 C CA . LEU A 1 176 ? 8.625 -2.004 -16.666 1.00 91.50 176 LEU A CA 1
ATOM 1319 C C . LEU A 1 176 ? 9.577 -3.079 -16.112 1.00 91.50 176 LEU A C 1
ATOM 1321 O O . LEU A 1 176 ? 10.681 -3.251 -16.636 1.00 91.50 176 LEU A O 1
ATOM 1325 N N . LEU A 1 177 ? 9.154 -3.833 -15.091 1.00 92.00 177 LEU A N 1
ATOM 1326 C CA . LEU A 1 177 ? 9.942 -4.936 -14.533 1.00 92.00 177 LEU A CA 1
ATOM 1327 C C . LEU A 1 177 ? 10.101 -6.099 -15.521 1.00 92.00 177 LEU A C 1
ATOM 1329 O O . LEU A 1 177 ? 11.201 -6.651 -15.625 1.00 92.00 177 LEU A O 1
ATOM 1333 N N . PHE A 1 178 ? 9.050 -6.459 -16.264 1.00 90.81 178 PHE A N 1
ATOM 1334 C CA . PHE A 1 178 ? 9.127 -7.499 -17.295 1.00 90.81 178 PHE A CA 1
ATOM 1335 C C . PHE A 1 178 ? 10.021 -7.083 -18.459 1.00 90.81 178 PHE A C 1
ATOM 1337 O O . PHE A 1 178 ? 10.911 -7.847 -18.820 1.00 90.81 178 PHE A O 1
ATOM 1344 N N . LEU A 1 179 ? 9.866 -5.865 -18.985 1.00 89.31 179 LEU A N 1
ATOM 1345 C CA . LEU A 1 179 ? 10.717 -5.353 -20.060 1.00 89.31 179 LEU A CA 1
ATOM 1346 C C . LEU A 1 179 ? 12.194 -5.364 -19.642 1.00 89.31 179 LEU A C 1
ATOM 1348 O O . LEU A 1 179 ? 13.044 -5.885 -20.360 1.00 89.31 179 LEU A O 1
ATOM 1352 N N . GLY A 1 180 ? 12.493 -4.867 -18.436 1.00 87.62 180 GLY A N 1
ATOM 1353 C CA . GLY A 1 180 ? 13.851 -4.902 -17.892 1.00 87.62 180 GLY A CA 1
ATOM 1354 C C . GLY A 1 180 ? 14.384 -6.327 -17.697 1.00 87.62 180 GLY A C 1
ATOM 1355 O O . GLY A 1 180 ? 15.576 -6.569 -17.879 1.00 87.62 180 GLY A O 1
ATOM 1356 N N . SER A 1 181 ? 13.507 -7.280 -17.367 1.00 89.62 181 SER A N 1
ATOM 1357 C CA . SER A 1 181 ? 13.864 -8.697 -17.229 1.00 89.62 181 SER A CA 1
ATOM 1358 C C . SER A 1 181 ? 14.142 -9.362 -18.579 1.00 89.62 181 SER A C 1
ATOM 1360 O O . SER A 1 181 ? 15.114 -10.103 -18.696 1.00 89.62 181 SER A O 1
ATOM 1362 N N . GLU A 1 182 ? 13.327 -9.092 -19.600 1.00 88.69 182 GLU A N 1
ATOM 1363 C CA . GLU A 1 182 ? 13.488 -9.624 -20.959 1.00 88.69 182 GLU A CA 1
ATOM 1364 C C . GLU A 1 182 ? 14.776 -9.134 -21.627 1.00 88.69 182 GLU A C 1
ATOM 1366 O O . GLU A 1 182 ? 15.482 -9.922 -22.258 1.00 88.69 182 GLU A O 1
ATOM 1371 N N . GLU A 1 183 ? 15.100 -7.849 -21.468 1.00 87.12 183 GLU A N 1
ATOM 1372 C CA . GLU A 1 183 ? 16.312 -7.249 -22.031 1.00 87.12 183 GLU A CA 1
ATOM 1373 C C . GLU A 1 183 ? 17.595 -7.793 -21.386 1.00 87.12 183 GLU A C 1
ATOM 1375 O O . GLU A 1 183 ? 18.620 -7.930 -22.059 1.00 87.12 183 GLU A O 1
ATOM 1380 N N . GLU A 1 184 ? 17.557 -8.100 -20.086 1.00 84.69 184 GLU A N 1
ATOM 1381 C CA . GLU A 1 184 ? 18.739 -8.514 -19.331 1.00 84.69 184 GLU A CA 1
ATOM 1382 C C . GLU A 1 184 ? 18.924 -10.035 -19.298 1.00 84.69 184 GLU A C 1
ATOM 1384 O O . GLU A 1 184 ? 19.984 -10.556 -19.655 1.00 84.69 184 GLU A O 1
ATOM 1389 N N . ASN A 1 185 ? 17.915 -10.749 -18.803 1.00 85.44 185 ASN A N 1
ATOM 1390 C CA . ASN A 1 185 ? 17.970 -12.180 -18.564 1.00 85.44 185 ASN A CA 1
ATOM 1391 C C . ASN A 1 185 ? 16.561 -12.783 -18.672 1.00 85.44 185 ASN A C 1
ATOM 1393 O O . ASN A 1 185 ? 15.857 -12.873 -17.662 1.00 85.44 185 ASN A O 1
ATOM 1397 N N . PRO A 1 186 ? 16.171 -13.298 -19.852 1.00 85.56 186 PRO A N 1
ATOM 1398 C CA . PRO A 1 186 ? 14.871 -13.940 -20.042 1.00 85.56 186 PRO A CA 1
ATOM 1399 C C . PRO A 1 186 ? 14.601 -15.101 -19.072 1.00 85.56 186 PRO A C 1
ATOM 1401 O O . PRO A 1 186 ? 13.453 -15.383 -18.747 1.00 85.56 186 PRO A O 1
ATOM 1404 N N . ALA A 1 187 ? 15.641 -15.771 -18.556 1.00 84.44 187 ALA A N 1
ATOM 1405 C CA . ALA A 1 187 ? 15.467 -16.827 -17.556 1.00 84.44 187 ALA A CA 1
ATOM 1406 C C . ALA A 1 187 ? 15.082 -16.284 -16.163 1.00 84.44 187 ALA A C 1
ATOM 1408 O O . ALA A 1 187 ? 14.572 -17.036 -15.334 1.00 84.44 187 ALA A O 1
ATOM 1409 N N . GLY A 1 188 ? 15.301 -14.990 -15.906 1.00 86.50 188 GLY A N 1
ATOM 1410 C CA . GLY A 1 188 ? 14.910 -14.293 -14.679 1.00 86.50 188 GLY A CA 1
ATOM 1411 C C . GLY A 1 188 ? 13.410 -14.005 -14.577 1.00 86.50 188 GLY A C 1
ATOM 1412 O O . GLY A 1 188 ? 12.928 -13.738 -13.479 1.00 86.50 188 GLY A O 1
ATOM 1413 N N . ILE A 1 189 ? 12.656 -14.131 -15.677 1.00 88.31 189 ILE A N 1
ATOM 1414 C CA . ILE A 1 189 ? 11.197 -13.927 -15.714 1.00 88.31 189 ILE A CA 1
ATOM 1415 C C . ILE A 1 189 ? 10.489 -14.773 -14.651 1.00 88.31 189 ILE A C 1
ATOM 1417 O O . ILE A 1 189 ? 9.660 -14.259 -13.910 1.00 88.31 189 ILE A O 1
ATOM 1421 N N . VAL A 1 190 ? 10.890 -16.037 -14.488 1.00 89.69 190 VAL A N 1
ATOM 1422 C CA . VAL A 1 190 ? 10.300 -16.933 -13.478 1.00 89.69 190 VAL A CA 1
ATOM 1423 C C . VAL A 1 190 ? 10.536 -16.414 -12.055 1.00 89.69 190 VAL A C 1
ATOM 1425 O O . VAL A 1 190 ? 9.660 -16.519 -11.202 1.00 89.69 190 VAL A O 1
ATOM 1428 N N . ALA A 1 191 ? 11.709 -15.837 -11.778 1.00 91.56 191 ALA A N 1
ATOM 1429 C CA . ALA A 1 191 ? 12.000 -15.257 -10.469 1.00 91.56 191 ALA A CA 1
ATOM 1430 C C . ALA A 1 191 ? 11.170 -13.989 -10.216 1.00 91.56 191 ALA A C 1
ATOM 1432 O O . ALA A 1 191 ? 10.719 -13.771 -9.091 1.00 91.56 191 ALA A O 1
ATOM 1433 N N . LEU A 1 192 ? 10.933 -13.181 -11.257 1.00 92.81 192 LEU A N 1
ATOM 1434 C CA . LEU A 1 192 ? 10.041 -12.027 -11.180 1.00 92.81 192 LEU A CA 1
ATOM 1435 C C . LEU A 1 192 ? 8.590 -12.461 -10.929 1.00 92.81 192 LEU A C 1
ATOM 1437 O O . LEU A 1 192 ? 7.959 -11.937 -10.020 1.00 92.81 192 LEU A O 1
ATOM 1441 N N . GLU A 1 193 ? 8.077 -13.453 -11.653 1.00 89.56 193 GLU A N 1
ATOM 1442 C CA . GLU A 1 193 ? 6.727 -13.993 -11.435 1.00 89.56 193 GLU A CA 1
ATOM 1443 C C . GLU A 1 193 ? 6.551 -14.548 -10.016 1.00 89.56 193 GLU A C 1
ATOM 1445 O O . GLU A 1 193 ? 5.534 -14.296 -9.368 1.00 89.56 193 GLU A O 1
ATOM 1450 N N . GLN A 1 194 ? 7.558 -15.261 -9.499 1.00 90.38 194 GLN A N 1
ATOM 1451 C CA . GLN A 1 194 ? 7.562 -15.749 -8.117 1.00 90.38 194 GLN A CA 1
ATOM 1452 C C . GLN A 1 194 ? 7.527 -14.604 -7.103 1.00 90.38 194 GLN A C 1
ATOM 1454 O O . GLN A 1 194 ? 6.789 -14.689 -6.124 1.00 90.38 194 GLN A O 1
ATOM 1459 N N . PHE A 1 195 ? 8.294 -13.538 -7.344 1.00 94.88 195 PHE A N 1
ATOM 1460 C CA . PHE A 1 195 ? 8.272 -12.338 -6.512 1.00 94.88 195 PHE A CA 1
ATOM 1461 C C . PHE A 1 195 ? 6.897 -11.662 -6.532 1.00 94.88 195 PHE A C 1
ATOM 1463 O O . PHE A 1 195 ? 6.351 -11.371 -5.472 1.00 94.88 195 PHE A O 1
ATOM 1470 N N . LEU A 1 196 ? 6.312 -11.466 -7.717 1.00 92.50 196 LEU A N 1
ATOM 1471 C CA . LEU A 1 196 ? 4.987 -10.860 -7.872 1.00 92.50 196 LEU A CA 1
ATOM 1472 C C . LEU A 1 196 ? 3.887 -11.710 -7.223 1.00 92.50 196 LEU A C 1
ATOM 1474 O O . LEU A 1 196 ? 2.942 -11.157 -6.678 1.00 92.50 196 LEU A O 1
ATOM 1478 N N . SER A 1 197 ? 4.033 -13.035 -7.214 1.00 91.38 197 SER A N 1
ATOM 1479 C CA . SER A 1 197 ? 3.067 -13.965 -6.610 1.00 91.38 197 SER A CA 1
ATOM 1480 C C . SER A 1 197 ? 3.216 -14.116 -5.091 1.00 91.38 197 SER A C 1
ATOM 1482 O O . SER A 1 197 ? 2.459 -14.863 -4.468 1.00 91.38 197 SER A O 1
ATOM 1484 N N . GLN A 1 198 ? 4.214 -13.478 -4.476 1.00 92.62 198 GLN A N 1
ATOM 1485 C CA . GLN A 1 198 ? 4.467 -13.624 -3.050 1.00 92.62 198 GLN A CA 1
ATOM 1486 C C . GLN A 1 198 ? 3.395 -12.913 -2.221 1.00 92.62 198 GLN A C 1
ATOM 1488 O O . GLN A 1 198 ? 2.978 -11.810 -2.559 1.00 92.62 198 GLN A O 1
ATOM 1493 N N . ASP A 1 199 ? 2.993 -13.532 -1.109 1.00 93.50 199 ASP A N 1
ATOM 1494 C CA . ASP A 1 199 ? 2.051 -12.944 -0.151 1.00 93.50 199 ASP A CA 1
ATOM 1495 C C . ASP A 1 199 ? 2.549 -11.579 0.359 1.00 93.50 199 ASP A C 1
ATOM 1497 O O . ASP A 1 199 ? 3.688 -11.451 0.829 1.00 93.50 199 ASP A O 1
ATOM 1501 N N . LEU A 1 200 ? 1.679 -10.570 0.267 1.00 93.88 200 LEU A N 1
ATOM 1502 C CA . LEU A 1 200 ? 2.017 -9.178 0.559 1.00 93.88 200 LEU A CA 1
ATOM 1503 C C . LEU A 1 200 ? 2.413 -8.961 2.026 1.00 93.88 200 LEU A C 1
ATOM 1505 O O . LEU A 1 200 ? 3.357 -8.217 2.301 1.00 93.88 200 LEU A O 1
ATOM 1509 N N . LEU A 1 201 ? 1.735 -9.619 2.972 1.00 95.31 201 LEU A N 1
ATOM 1510 C CA . LEU A 1 201 ? 2.042 -9.487 4.397 1.00 95.31 201 LEU A CA 1
ATOM 1511 C C . LEU A 1 201 ? 3.393 -10.125 4.720 1.00 95.31 201 LEU A C 1
ATOM 1513 O O . LEU A 1 201 ? 4.218 -9.526 5.410 1.00 95.31 201 LEU A O 1
ATOM 1517 N N . ARG A 1 202 ? 3.662 -11.316 4.178 1.00 94.62 202 ARG A N 1
ATOM 1518 C CA . ARG A 1 202 ? 4.971 -11.968 4.324 1.00 94.62 202 ARG A CA 1
ATOM 1519 C C . ARG A 1 202 ? 6.087 -11.121 3.728 1.00 94.62 202 ARG A C 1
ATOM 1521 O O . ARG A 1 202 ? 7.142 -11.001 4.344 1.00 94.62 202 ARG A O 1
ATOM 1528 N N . TYR A 1 203 ? 5.852 -10.523 2.560 1.00 95.75 203 TYR A N 1
ATOM 1529 C CA . TYR A 1 203 ? 6.789 -9.574 1.968 1.00 95.75 203 TYR A CA 1
ATOM 1530 C C . TYR A 1 203 ? 7.012 -8.354 2.875 1.00 95.75 203 TYR A C 1
ATOM 1532 O O . TYR A 1 203 ? 8.154 -7.961 3.092 1.00 95.75 203 TYR A O 1
ATOM 1540 N N . ALA A 1 204 ? 5.954 -7.768 3.439 1.00 96.06 204 ALA A N 1
ATOM 1541 C CA . ALA A 1 204 ? 6.072 -6.594 4.299 1.00 96.06 204 ALA A CA 1
ATOM 1542 C C . ALA A 1 204 ? 6.875 -6.862 5.584 1.00 96.06 204 ALA A C 1
ATOM 1544 O O . ALA A 1 204 ? 7.608 -5.975 6.025 1.00 96.06 204 ALA A O 1
ATOM 1545 N N . LEU A 1 205 ? 6.771 -8.072 6.148 1.00 96.69 205 LEU A N 1
ATOM 1546 C CA . LEU A 1 205 ? 7.506 -8.502 7.345 1.00 96.69 205 LEU A CA 1
ATOM 1547 C C . LEU A 1 205 ? 8.994 -8.781 7.079 1.00 96.69 205 LEU A C 1
ATOM 1549 O O . LEU A 1 205 ? 9.832 -8.462 7.921 1.00 96.69 205 LEU A O 1
ATOM 1553 N N . ASP A 1 206 ? 9.343 -9.344 5.916 1.00 96.56 206 ASP A N 1
ATOM 1554 C CA . ASP A 1 206 ? 10.741 -9.577 5.516 1.00 96.56 206 ASP A CA 1
ATOM 1555 C C . ASP A 1 206 ? 11.020 -9.152 4.058 1.00 96.56 206 ASP A C 1
ATOM 1557 O O . ASP A 1 206 ? 11.247 -9.982 3.161 1.00 96.56 206 ASP A O 1
ATOM 1561 N N . PRO A 1 207 ? 11.036 -7.831 3.790 1.00 95.69 207 PRO A N 1
ATOM 1562 C CA . PRO A 1 207 ? 11.200 -7.327 2.433 1.00 95.69 207 PRO A CA 1
ATOM 1563 C C . PRO A 1 207 ? 12.629 -7.529 1.931 1.00 95.69 207 PRO A C 1
ATOM 1565 O O . PRO A 1 207 ? 12.844 -7.754 0.744 1.00 95.69 207 PRO A O 1
ATOM 1568 N N . ARG A 1 208 ? 13.626 -7.482 2.827 1.00 94.69 208 ARG A N 1
ATOM 1569 C CA . ARG A 1 208 ? 15.045 -7.560 2.448 1.00 94.69 208 ARG A CA 1
ATOM 1570 C C . ARG A 1 208 ? 15.398 -8.924 1.879 1.00 94.69 208 ARG A C 1
ATOM 1572 O O . ARG A 1 208 ? 15.986 -8.981 0.805 1.00 94.69 208 ARG A O 1
ATOM 1579 N N . SER A 1 209 ? 15.018 -9.998 2.569 1.00 94.94 209 SER A N 1
ATOM 1580 C CA . SER A 1 209 ? 15.287 -11.363 2.109 1.00 94.94 209 SER A CA 1
ATOM 1581 C C . SER A 1 209 ? 14.674 -11.614 0.729 1.00 94.94 209 SER A C 1
ATOM 1583 O O . SER A 1 209 ? 15.345 -12.090 -0.189 1.00 94.94 209 SER A O 1
ATOM 1585 N N . THR A 1 210 ? 13.424 -11.181 0.560 1.00 93.38 210 THR A N 1
ATOM 1586 C CA . THR A 1 210 ? 12.671 -11.313 -0.689 1.00 93.38 210 THR A CA 1
ATOM 1587 C C . THR A 1 210 ? 13.311 -10.526 -1.841 1.00 93.38 210 THR A C 1
ATOM 1589 O O . THR A 1 210 ? 13.553 -11.063 -2.922 1.00 93.38 210 THR A O 1
ATOM 1592 N N . GLU A 1 211 ? 13.640 -9.252 -1.613 1.00 94.62 211 GLU A N 1
ATOM 1593 C CA . GLU A 1 211 ? 14.272 -8.391 -2.619 1.00 94.62 211 GLU A CA 1
ATOM 1594 C C . GLU A 1 211 ? 15.675 -8.880 -2.996 1.00 94.62 211 GLU A C 1
ATOM 1596 O O . GLU A 1 211 ? 16.058 -8.834 -4.164 1.00 94.62 211 GLU A O 1
ATOM 1601 N N . GLU A 1 212 ? 16.457 -9.362 -2.028 1.00 93.50 212 GLU A N 1
ATOM 1602 C CA . GLU A 1 212 ? 17.776 -9.941 -2.283 1.00 93.50 212 GLU A CA 1
ATOM 1603 C C . GLU A 1 212 ? 17.682 -11.230 -3.102 1.00 93.50 212 GLU A C 1
ATOM 1605 O O . GLU A 1 212 ? 18.508 -11.445 -3.991 1.00 93.50 212 GLU A O 1
ATOM 1610 N N . GLN A 1 213 ? 16.682 -12.077 -2.843 1.00 92.31 213 GLN A N 1
ATOM 1611 C CA . GLN A 1 213 ? 16.437 -13.275 -3.642 1.00 92.31 213 GLN A CA 1
ATOM 1612 C C . GLN A 1 213 ? 16.137 -12.920 -5.101 1.00 92.31 213 GLN A C 1
ATOM 1614 O O . GLN A 1 213 ? 16.726 -13.525 -6.001 1.00 92.31 213 GLN A O 1
ATOM 1619 N N . LEU A 1 214 ? 15.296 -11.910 -5.341 1.00 93.75 214 LEU A N 1
ATOM 1620 C CA . LEU A 1 214 ? 15.024 -11.421 -6.692 1.00 93.75 214 LEU A CA 1
ATOM 1621 C C . LEU A 1 214 ? 16.302 -10.877 -7.344 1.00 93.75 214 LEU A C 1
ATOM 1623 O O . LEU A 1 214 ? 16.669 -11.303 -8.437 1.00 93.75 214 LEU A O 1
ATOM 1627 N N . ARG A 1 215 ? 17.046 -10.014 -6.641 1.00 92.56 215 ARG A N 1
ATOM 1628 C CA . ARG A 1 215 ? 18.305 -9.424 -7.131 1.00 92.56 215 ARG A CA 1
ATOM 1629 C C . ARG A 1 215 ? 19.386 -10.458 -7.445 1.00 92.56 215 ARG A C 1
ATOM 1631 O O . ARG A 1 215 ? 20.233 -10.199 -8.281 1.00 92.56 215 ARG A O 1
ATOM 1638 N N . ARG A 1 216 ? 19.390 -11.650 -6.843 1.00 91.31 216 ARG A N 1
ATOM 1639 C CA . ARG A 1 216 ? 20.345 -12.709 -7.239 1.00 91.31 216 ARG A CA 1
ATOM 1640 C C . ARG A 1 216 ? 20.118 -13.215 -8.665 1.00 91.31 216 ARG A C 1
ATOM 1642 O O . ARG A 1 216 ? 21.045 -13.765 -9.253 1.00 91.31 216 ARG A O 1
ATOM 1649 N N . SER A 1 217 ? 18.916 -13.025 -9.204 1.00 90.12 217 SER A N 1
ATOM 1650 C CA . SER A 1 217 ? 18.550 -13.427 -10.567 1.00 90.12 217 SER A CA 1
ATOM 1651 C C . SER A 1 217 ? 18.879 -12.356 -11.620 1.00 90.12 217 SER A C 1
ATOM 1653 O O . SER A 1 217 ? 18.897 -12.674 -12.811 1.00 90.12 217 SER A O 1
ATOM 1655 N N . PHE A 1 218 ? 19.190 -11.124 -11.185 1.00 91.19 218 PHE A N 1
ATOM 1656 C CA . PHE A 1 218 ? 19.432 -9.951 -12.034 1.00 91.19 218 PHE A CA 1
ATOM 1657 C C . PHE A 1 218 ? 20.664 -9.171 -11.558 1.00 91.19 218 PHE A C 1
ATOM 1659 O O . PHE A 1 218 ? 20.702 -8.647 -10.448 1.00 91.19 218 PHE A O 1
ATOM 1666 N N . VAL A 1 219 ? 21.689 -9.067 -12.398 1.00 84.12 219 VAL A N 1
ATOM 1667 C CA . VAL A 1 219 ? 22.972 -8.442 -12.035 1.00 84.12 219 VAL A CA 1
ATOM 1668 C C . VAL A 1 219 ? 23.038 -6.984 -12.509 1.00 84.12 219 VAL A C 1
ATOM 1670 O O . VAL A 1 219 ? 23.892 -6.226 -12.042 1.00 84.12 219 VAL A O 1
ATOM 1673 N N . SER A 1 220 ? 22.158 -6.548 -13.419 1.00 86.31 220 SER A N 1
ATOM 1674 C CA . SER A 1 220 ? 22.295 -5.231 -14.030 1.00 86.31 220 SER A CA 1
ATOM 1675 C C . SER A 1 220 ? 21.881 -4.084 -13.099 1.00 86.31 220 SER A C 1
ATOM 1677 O O . SER A 1 220 ? 20.920 -4.174 -12.318 1.00 86.31 220 SER A O 1
ATOM 1679 N N . PRO A 1 221 ? 22.575 -2.938 -13.225 1.00 86.81 221 PRO A N 1
ATOM 1680 C CA . PRO A 1 221 ? 22.161 -1.695 -12.589 1.00 86.81 221 PRO A CA 1
ATOM 1681 C C . PRO A 1 221 ? 20.793 -1.197 -13.072 1.00 86.81 221 PRO A C 1
ATOM 1683 O O . PRO A 1 221 ? 20.083 -0.556 -12.300 1.00 86.81 221 PRO A O 1
ATOM 1686 N N . THR A 1 222 ? 20.417 -1.483 -14.323 1.00 88.31 222 THR A N 1
ATOM 1687 C CA . THR A 1 222 ? 19.172 -0.995 -14.933 1.00 88.31 222 THR A CA 1
ATOM 1688 C C . THR A 1 222 ? 17.959 -1.634 -14.273 1.00 88.31 222 THR A C 1
ATOM 1690 O O . THR A 1 222 ? 17.109 -0.913 -13.751 1.00 88.31 222 THR A O 1
ATOM 1693 N N . PHE A 1 223 ? 17.921 -2.970 -14.194 1.00 92.25 223 PHE A N 1
ATOM 1694 C CA . PHE A 1 223 ? 16.857 -3.681 -13.483 1.00 92.25 223 PHE A CA 1
ATOM 1695 C C . PHE A 1 223 ? 16.836 -3.302 -12.000 1.00 92.25 223 PHE A C 1
ATOM 1697 O O . PHE A 1 223 ? 15.783 -3.024 -11.436 1.00 92.25 223 PHE A O 1
ATOM 1704 N N . SER A 1 224 ? 18.008 -3.206 -11.367 1.00 91.81 224 SER A N 1
ATOM 1705 C CA . SER A 1 224 ? 18.107 -2.792 -9.963 1.00 91.81 224 SER A CA 1
ATOM 1706 C C . SER A 1 224 ? 17.516 -1.403 -9.703 1.00 91.81 224 SER A C 1
ATOM 1708 O O . SER A 1 224 ? 16.910 -1.196 -8.649 1.00 91.81 224 SER A O 1
ATOM 1710 N N . SER A 1 225 ? 17.692 -0.465 -10.639 1.00 91.12 225 SER A N 1
ATOM 1711 C CA . SER A 1 225 ? 17.099 0.870 -10.570 1.00 91.12 225 SER A CA 1
ATOM 1712 C C . SER A 1 225 ? 15.591 0.822 -10.793 1.00 91.12 225 SER A C 1
ATOM 1714 O O . SER A 1 225 ? 14.865 1.436 -10.020 1.00 91.12 225 SER A O 1
ATOM 1716 N N . ALA A 1 226 ? 15.125 0.078 -11.800 1.00 91.75 226 ALA A N 1
ATOM 1717 C CA . ALA A 1 226 ? 13.704 -0.132 -12.073 1.00 91.75 226 ALA A CA 1
ATOM 1718 C C . ALA A 1 226 ? 12.985 -0.708 -10.844 1.00 91.75 226 ALA A C 1
ATOM 1720 O O . ALA A 1 226 ? 12.053 -0.096 -10.327 1.00 91.75 226 ALA A O 1
ATOM 1721 N N . LEU A 1 227 ? 13.514 -1.804 -10.290 1.00 94.06 227 LEU A N 1
ATOM 1722 C CA . LEU A 1 227 ? 13.026 -2.419 -9.060 1.00 94.06 227 LEU A CA 1
ATOM 1723 C C . LEU A 1 227 ? 12.995 -1.414 -7.907 1.00 94.06 227 LEU A C 1
ATOM 1725 O O . LEU A 1 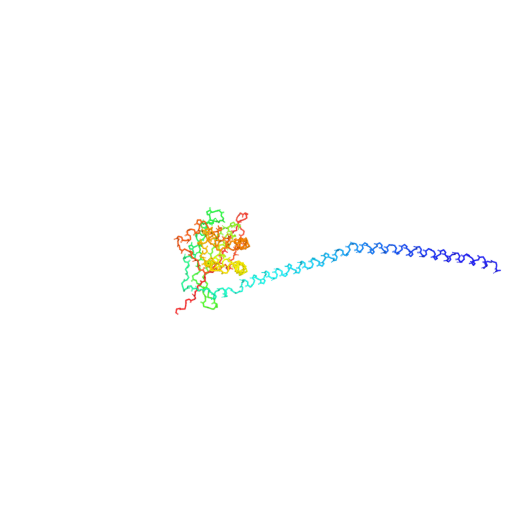227 ? 11.989 -1.297 -7.219 1.00 94.06 227 LEU A O 1
ATOM 1729 N N . GLN A 1 228 ? 14.072 -0.658 -7.688 1.00 92.88 228 GLN A N 1
ATOM 1730 C CA . GLN A 1 228 ? 14.108 0.318 -6.602 1.00 92.88 228 GLN A CA 1
ATOM 1731 C C . GLN A 1 228 ? 13.071 1.435 -6.778 1.00 92.88 228 GLN A C 1
ATOM 1733 O O . GLN A 1 228 ? 12.449 1.830 -5.793 1.00 92.88 228 GLN A O 1
ATOM 1738 N N . THR A 1 229 ? 12.873 1.931 -8.000 1.00 91.31 229 THR A N 1
ATOM 1739 C CA . THR A 1 229 ? 11.840 2.924 -8.304 1.00 91.31 229 THR A CA 1
ATOM 1740 C C . THR A 1 229 ? 10.456 2.364 -7.995 1.00 91.31 229 THR A C 1
ATOM 1742 O O . THR A 1 229 ? 9.737 2.972 -7.205 1.00 91.31 229 THR A O 1
ATOM 1745 N N . THR A 1 230 ? 10.135 1.175 -8.508 1.00 91.62 230 THR A N 1
ATOM 1746 C CA . THR A 1 230 ? 8.852 0.497 -8.283 1.00 91.62 230 THR A CA 1
ATOM 1747 C C . THR A 1 230 ? 8.582 0.235 -6.799 1.00 91.62 230 THR A C 1
ATOM 1749 O O . THR A 1 230 ? 7.480 0.471 -6.305 1.00 91.62 230 THR A O 1
ATOM 1752 N N . LEU A 1 231 ? 9.595 -0.175 -6.032 1.00 91.56 231 LEU A N 1
ATOM 1753 C CA . LEU A 1 231 ? 9.474 -0.386 -4.584 1.00 91.56 231 LEU A CA 1
ATOM 1754 C C . LEU A 1 231 ? 9.226 0.914 -3.792 1.00 91.56 231 LEU A C 1
ATOM 1756 O O . LEU A 1 231 ? 8.737 0.859 -2.664 1.00 91.56 231 LEU A O 1
ATOM 1760 N N . GLN A 1 232 ? 9.589 2.079 -4.339 1.00 87.12 232 GLN A N 1
ATOM 1761 C CA . GLN A 1 232 ? 9.449 3.381 -3.676 1.00 87.12 232 GLN A CA 1
ATOM 1762 C C . GLN A 1 232 ? 8.185 4.152 -4.077 1.00 87.12 232 GLN A C 1
ATOM 1764 O O . GLN A 1 232 ? 7.713 4.976 -3.281 1.00 87.12 232 GLN A O 1
ATOM 1769 N N . SER A 1 233 ? 7.676 3.930 -5.290 1.00 74.75 233 SER A N 1
ATOM 1770 C CA . SER A 1 233 ? 6.494 4.601 -5.846 1.00 74.75 233 SER A CA 1
ATOM 1771 C C . SER A 1 233 ? 5.179 3.905 -5.500 1.00 74.75 233 SER A C 1
ATOM 1773 O O . SER A 1 233 ? 4.152 4.574 -5.431 1.00 74.75 233 SER A O 1
ATOM 1775 N N . SER A 1 234 ? 5.212 2.591 -5.276 1.00 77.19 234 SER A N 1
ATOM 1776 C CA . SER A 1 234 ? 4.017 1.753 -5.150 1.00 77.19 234 SER A CA 1
ATOM 1777 C C . SER A 1 234 ? 3.450 1.657 -3.729 1.00 77.19 234 SER A C 1
ATOM 1779 O O . SER A 1 234 ? 4.072 2.068 -2.738 1.00 77.19 234 SER A O 1
ATOM 1781 N N . LEU A 1 235 ? 2.276 1.021 -3.629 1.00 89.69 235 LEU A N 1
ATOM 1782 C CA . LEU A 1 235 ? 1.643 0.632 -2.366 1.00 89.69 235 LEU A CA 1
ATOM 1783 C C . LEU A 1 235 ? 2.531 -0.308 -1.534 1.00 89.69 235 LEU A C 1
ATOM 1785 O O . LEU A 1 235 ? 2.346 -0.397 -0.324 1.00 89.69 235 LEU A O 1
ATOM 1789 N N . LEU A 1 236 ? 3.561 -0.936 -2.121 1.00 91.81 236 LEU A N 1
ATOM 1790 C CA . LEU A 1 236 ? 4.537 -1.745 -1.381 1.00 91.81 236 LEU A CA 1
ATOM 1791 C C . LEU A 1 236 ? 5.278 -0.946 -0.311 1.00 91.81 236 LEU A C 1
ATOM 1793 O O . LEU A 1 236 ? 5.580 -1.479 0.758 1.00 91.81 236 LEU A O 1
ATOM 1797 N N . ARG A 1 237 ? 5.565 0.338 -0.560 1.00 93.12 237 ARG A N 1
ATOM 1798 C CA . ARG A 1 237 ? 6.184 1.197 0.456 1.00 93.12 237 ARG A CA 1
ATOM 1799 C C . ARG A 1 237 ? 5.273 1.335 1.672 1.00 93.12 237 ARG A C 1
ATOM 1801 O O . ARG A 1 237 ? 5.749 1.283 2.807 1.00 93.12 237 ARG A O 1
ATOM 1808 N N . ASP A 1 238 ? 3.979 1.511 1.428 1.00 93.06 238 ASP A N 1
ATOM 1809 C CA . ASP A 1 238 ? 2.979 1.616 2.481 1.00 93.06 238 ASP A CA 1
ATOM 1810 C C . ASP A 1 238 ? 2.760 0.272 3.175 1.00 93.06 238 ASP A C 1
ATOM 1812 O O . ASP A 1 238 ? 2.791 0.237 4.402 1.00 93.06 238 ASP A O 1
ATOM 1816 N N . ALA A 1 239 ? 2.701 -0.838 2.437 1.00 93.94 239 ALA A N 1
ATOM 1817 C CA . ALA A 1 239 ? 2.645 -2.181 3.009 1.00 93.94 239 ALA A CA 1
ATOM 1818 C C . ALA A 1 239 ? 3.821 -2.441 3.961 1.00 93.94 239 ALA A C 1
ATOM 1820 O O . ALA A 1 239 ? 3.613 -2.816 5.109 1.00 93.94 239 ALA A O 1
ATOM 1821 N N . ARG A 1 240 ? 5.060 -2.142 3.552 1.00 94.56 240 ARG A N 1
ATOM 1822 C CA . ARG A 1 240 ? 6.248 -2.287 4.416 1.00 94.56 240 ARG A CA 1
ATOM 1823 C C . ARG A 1 240 ? 6.177 -1.423 5.667 1.00 94.56 240 ARG A C 1
ATOM 1825 O O . ARG A 1 240 ? 6.571 -1.861 6.741 1.00 94.56 240 ARG A O 1
ATOM 1832 N N . ARG A 1 241 ? 5.717 -0.180 5.529 1.00 93.81 241 ARG A N 1
ATOM 1833 C CA . ARG A 1 241 ? 5.637 0.762 6.650 1.00 93.81 241 ARG A CA 1
ATOM 1834 C C . ARG A 1 241 ? 4.555 0.363 7.652 1.00 93.81 241 ARG A C 1
ATOM 1836 O O . ARG A 1 241 ? 4.767 0.514 8.848 1.00 93.81 241 ARG A O 1
ATOM 1843 N N . LEU A 1 242 ? 3.407 -0.094 7.161 1.00 93.75 242 LEU A N 1
ATOM 1844 C CA . LEU A 1 242 ? 2.204 -0.327 7.959 1.00 93.75 242 LEU A CA 1
ATOM 1845 C C . LEU A 1 242 ? 2.111 -1.765 8.481 1.00 93.75 242 LEU A C 1
ATOM 1847 O O . LEU A 1 242 ? 1.694 -1.977 9.615 1.00 93.75 242 LEU A O 1
ATOM 1851 N N . LEU A 1 243 ? 2.535 -2.742 7.678 1.00 94.44 243 LEU A N 1
ATOM 1852 C CA . LEU A 1 243 ? 2.464 -4.173 7.984 1.00 94.44 243 LEU A CA 1
ATOM 1853 C C . LEU A 1 243 ? 3.824 -4.773 8.381 1.00 94.44 243 LEU A C 1
ATOM 1855 O O . LEU A 1 243 ? 3.876 -5.908 8.829 1.00 94.44 243 LEU A O 1
ATOM 1859 N N . GLY A 1 244 ? 4.937 -4.048 8.243 1.00 94.25 244 GLY A N 1
ATOM 1860 C CA . GLY A 1 244 ? 6.269 -4.574 8.580 1.00 94.25 244 GLY A CA 1
ATOM 1861 C C . GLY A 1 244 ? 6.617 -4.589 10.075 1.00 94.25 244 GLY A C 1
ATOM 1862 O O . GLY A 1 244 ? 7.722 -4.987 10.430 1.00 94.25 244 GLY A O 1
ATOM 1863 N N . GLY A 1 245 ? 5.721 -4.115 10.945 1.00 93.31 245 GLY A N 1
ATOM 1864 C CA . GLY A 1 245 ? 5.927 -4.051 12.397 1.00 93.31 245 GLY A CA 1
ATOM 1865 C C . GLY A 1 245 ? 5.041 -5.017 13.187 1.00 93.31 245 GLY A C 1
ATOM 1866 O O . GLY A 1 245 ? 4.481 -5.967 12.639 1.00 93.31 245 GLY A O 1
ATOM 1867 N N . ASP A 1 246 ? 4.864 -4.719 14.477 1.00 94.31 246 ASP A N 1
ATOM 1868 C CA . ASP A 1 246 ? 4.097 -5.541 15.424 1.00 94.31 246 ASP A CA 1
ATOM 1869 C C . ASP A 1 246 ? 2.677 -5.851 14.929 1.00 94.31 246 ASP A C 1
ATOM 1871 O O . ASP A 1 246 ? 2.201 -6.976 15.069 1.00 94.31 246 ASP A O 1
ATOM 1875 N N . LEU A 1 247 ? 2.014 -4.882 14.286 1.00 93.88 247 LEU A N 1
ATOM 1876 C CA . LEU A 1 247 ? 0.678 -5.080 13.725 1.00 93.88 247 LEU A CA 1
ATOM 1877 C C . LEU A 1 247 ? 0.652 -6.224 12.706 1.00 93.88 247 LEU A C 1
ATOM 1879 O O . LEU A 1 247 ? -0.190 -7.112 12.809 1.00 93.88 247 LEU A O 1
ATOM 1883 N N . GLY A 1 248 ? 1.568 -6.232 11.735 1.00 94.81 248 GLY A N 1
ATOM 1884 C CA . GLY A 1 248 ? 1.594 -7.288 10.725 1.00 94.81 248 GLY A CA 1
ATOM 1885 C C . GLY A 1 248 ? 1.935 -8.649 11.313 1.00 94.81 248 GLY A C 1
ATOM 1886 O O . GLY A 1 248 ? 1.364 -9.657 10.894 1.00 94.81 248 GLY A O 1
ATOM 1887 N N . GLN A 1 249 ? 2.794 -8.686 12.333 1.00 95.50 249 GLN A N 1
ATOM 1888 C CA . GLN A 1 249 ? 3.085 -9.923 13.046 1.00 95.50 249 GLN A CA 1
ATOM 1889 C C . GLN A 1 249 ? 1.829 -10.465 13.746 1.00 95.50 249 GLN A C 1
ATOM 1891 O O . GLN A 1 249 ? 1.496 -11.636 13.577 1.00 95.50 249 GLN A O 1
ATOM 1896 N N . VAL A 1 250 ? 1.073 -9.613 14.447 1.00 94.94 250 VAL A N 1
ATOM 1897 C CA . VAL A 1 250 ? -0.186 -10.008 15.101 1.00 94.94 250 VAL A CA 1
ATOM 1898 C C . VAL A 1 250 ? -1.241 -10.444 14.079 1.00 94.94 250 VAL A C 1
ATOM 1900 O O . VAL A 1 250 ? -1.939 -11.435 14.303 1.00 94.94 250 VAL A O 1
ATOM 1903 N N . LEU A 1 251 ? -1.348 -9.749 12.942 1.00 93.75 251 LEU A N 1
ATOM 1904 C CA . LEU A 1 251 ? -2.258 -10.120 11.852 1.00 93.75 251 LEU A CA 1
ATOM 1905 C C . LEU A 1 251 ? -1.933 -11.506 11.278 1.00 93.75 251 LEU A C 1
ATOM 1907 O O . LEU A 1 251 ? -2.856 -12.279 10.998 1.00 93.75 251 LEU A O 1
ATOM 1911 N N . LEU A 1 252 ? -0.643 -11.829 11.135 1.00 93.12 252 LEU A N 1
ATOM 1912 C CA . LEU A 1 252 ? -0.176 -13.136 10.677 1.00 93.12 252 LEU A CA 1
ATOM 1913 C C . LEU A 1 252 ? -0.452 -14.225 11.722 1.00 93.12 252 LEU A C 1
ATOM 1915 O O . LEU A 1 252 ? -1.022 -15.264 11.394 1.00 93.12 252 LEU A O 1
ATOM 1919 N N . GLU A 1 253 ? -0.084 -13.983 12.981 1.00 94.06 253 GLU A N 1
ATOM 1920 C CA . GLU A 1 253 ? -0.232 -14.940 14.085 1.00 94.06 253 GLU A CA 1
ATOM 1921 C C . GLU A 1 253 ? -1.697 -15.296 14.361 1.00 94.06 253 GLU A C 1
ATOM 1923 O O . GLU A 1 253 ? -2.016 -16.450 14.650 1.00 94.06 253 GLU A O 1
ATOM 1928 N N . ARG A 1 254 ? -2.603 -14.320 14.236 1.00 92.88 254 ARG A N 1
ATOM 1929 C CA . ARG A 1 254 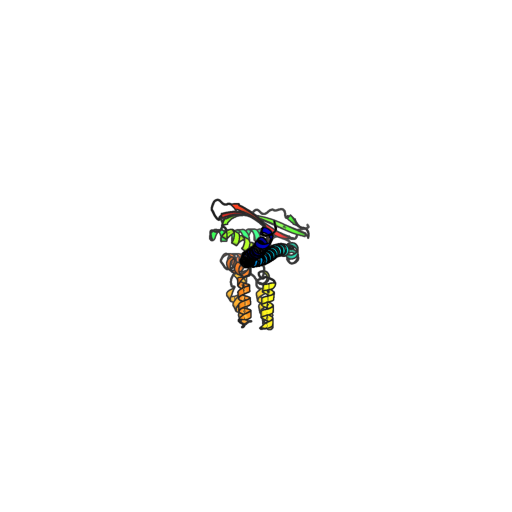? -4.045 -14.521 14.428 1.00 92.88 254 ARG A CA 1
ATOM 1930 C C . ARG A 1 254 ? -4.774 -14.989 13.169 1.00 92.88 254 ARG A C 1
ATOM 1932 O O . ARG A 1 254 ? -5.987 -15.171 13.223 1.00 92.88 254 ARG A O 1
ATOM 1939 N N . ASN A 1 255 ? -4.066 -15.188 12.054 1.00 89.75 255 ASN A N 1
ATOM 1940 C CA . ASN A 1 255 ? -4.648 -15.556 10.761 1.00 89.75 255 ASN A CA 1
ATOM 1941 C C . ASN A 1 255 ? -5.792 -14.611 10.342 1.00 89.75 255 ASN A C 1
ATOM 1943 O O . ASN A 1 255 ? -6.842 -15.042 9.867 1.00 89.75 255 ASN A O 1
ATOM 1947 N N . ILE A 1 256 ? -5.594 -13.310 10.571 1.00 89.44 256 ILE A N 1
ATOM 1948 C CA . ILE A 1 256 ? -6.547 -12.249 10.223 1.00 89.44 256 ILE A CA 1
ATOM 1949 C C . ILE A 1 256 ? -6.255 -11.726 8.812 1.00 89.44 256 ILE A C 1
ATOM 1951 O O . ILE A 1 256 ? -7.161 -11.260 8.132 1.00 89.44 256 ILE A O 1
ATOM 1955 N N . TRP A 1 257 ? -5.052 -11.943 8.279 1.00 86.19 257 TRP A N 1
ATOM 1956 C CA . TRP A 1 257 ? -4.694 -11.653 6.886 1.00 86.19 257 TRP A CA 1
ATOM 1957 C C . TRP A 1 257 ? -4.686 -12.910 5.993 1.00 86.19 257 TRP A C 1
ATOM 1959 O O . TRP A 1 257 ? -4.328 -13.979 6.491 1.00 86.19 257 TRP A O 1
ATOM 1969 N N . PRO A 1 258 ? -5.065 -12.827 4.704 1.00 77.50 258 PRO A N 1
ATOM 1970 C CA . PRO A 1 258 ? -5.667 -11.677 4.022 1.00 77.50 258 PRO A CA 1
ATOM 1971 C C . PRO A 1 258 ? -7.125 -11.451 4.435 1.00 77.50 258 PRO A C 1
ATOM 1973 O O . PRO A 1 258 ? -7.827 -12.384 4.826 1.00 77.50 258 PRO A O 1
ATOM 1976 N N . GLN A 1 259 ? -7.575 -10.202 4.360 1.00 79.06 259 GLN A N 1
ATOM 1977 C CA . GLN A 1 259 ? -8.986 -9.861 4.537 1.00 79.06 259 GLN A CA 1
ATOM 1978 C C . GLN A 1 259 ? -9.761 -10.043 3.235 1.00 79.06 259 GLN A C 1
ATOM 1980 O O . GLN A 1 259 ? -9.189 -10.009 2.145 1.00 79.06 259 GLN A O 1
ATOM 1985 N N . GLN A 1 260 ? -11.074 -10.231 3.363 1.00 75.94 260 GLN A N 1
ATOM 1986 C CA . GLN A 1 260 ? -11.980 -10.142 2.218 1.00 75.94 260 GLN A CA 1
ATOM 1987 C C . GLN A 1 260 ? -11.919 -8.731 1.617 1.00 75.94 260 GLN A C 1
ATOM 1989 O O . GLN A 1 260 ? -11.461 -7.786 2.264 1.00 75.94 260 GLN A O 1
ATOM 1994 N N . PHE A 1 261 ? -12.369 -8.599 0.370 1.00 78.88 261 PHE A N 1
ATOM 1995 C CA . PHE A 1 261 ? -12.380 -7.314 -0.314 1.00 78.88 261 PHE A CA 1
ATOM 1996 C C . PHE A 1 261 ? -13.241 -6.315 0.471 1.00 78.88 261 PHE A C 1
ATOM 1998 O O . PHE A 1 261 ? -14.417 -6.567 0.752 1.00 78.88 261 PHE A O 1
ATOM 2005 N N . LEU A 1 262 ? -12.620 -5.199 0.844 1.00 80.56 262 LEU A N 1
ATOM 2006 C CA . LEU A 1 262 ? -13.215 -4.128 1.629 1.00 80.56 262 LEU A CA 1
ATOM 2007 C C . LEU A 1 262 ? -13.082 -2.833 0.836 1.00 80.56 262 LEU A C 1
ATOM 2009 O O . LEU A 1 262 ? -12.008 -2.532 0.322 1.00 80.56 262 LEU A O 1
ATOM 2013 N N . THR A 1 263 ? -14.156 -2.055 0.747 1.00 81.25 263 THR A N 1
ATOM 2014 C CA . THR A 1 263 ? -14.133 -0.758 0.057 1.00 81.25 263 THR A CA 1
ATOM 2015 C C . THR A 1 263 ? -14.657 0.338 0.962 1.00 81.25 263 THR A C 1
ATOM 2017 O O . THR A 1 263 ? -15.690 0.171 1.608 1.00 81.25 263 THR A O 1
ATOM 2020 N N . VAL A 1 264 ? -13.967 1.479 0.996 1.00 82.38 264 VAL A N 1
ATOM 2021 C CA . VAL A 1 264 ? -14.494 2.675 1.660 1.00 82.38 264 VAL A CA 1
ATOM 2022 C C . VAL A 1 264 ? -15.625 3.241 0.815 1.00 82.38 264 VAL A C 1
ATOM 2024 O O . VAL A 1 264 ? -15.391 3.669 -0.310 1.00 82.38 264 VAL A O 1
ATOM 2027 N N . GLU A 1 265 ? -16.830 3.278 1.373 1.00 82.69 265 GLU A N 1
ATOM 2028 C CA . GLU A 1 265 ? -17.971 3.935 0.732 1.00 82.69 265 GLU A CA 1
ATOM 2029 C C . GLU A 1 265 ? -18.002 5.418 1.096 1.00 82.69 265 GLU A C 1
ATOM 2031 O O . GLU A 1 265 ? -18.142 6.304 0.252 1.00 82.69 265 GLU A O 1
ATOM 2036 N N . HIS A 1 266 ? -17.866 5.708 2.391 1.00 81.31 266 HIS A N 1
ATOM 2037 C CA . HIS A 1 266 ? -18.049 7.058 2.887 1.00 81.31 266 HIS A CA 1
ATOM 2038 C C . HIS A 1 266 ? -17.128 7.368 4.061 1.00 81.31 266 HIS A C 1
ATOM 2040 O O . HIS A 1 266 ? -16.993 6.580 4.995 1.00 81.31 266 HIS A O 1
ATOM 2046 N N . VAL A 1 267 ? -16.531 8.561 4.023 1.00 85.81 267 VAL A N 1
ATOM 2047 C CA . VAL A 1 267 ? -15.748 9.132 5.120 1.00 85.81 267 VAL A CA 1
ATOM 2048 C C . VAL A 1 267 ? -16.406 10.446 5.521 1.00 85.81 267 VAL A C 1
ATOM 2050 O O . VAL A 1 267 ? -16.369 11.421 4.767 1.00 85.81 267 VAL A O 1
ATOM 2053 N N . ARG A 1 268 ? -17.001 10.500 6.712 1.00 86.69 268 ARG A N 1
ATOM 2054 C CA . ARG A 1 268 ? -17.471 11.756 7.306 1.00 8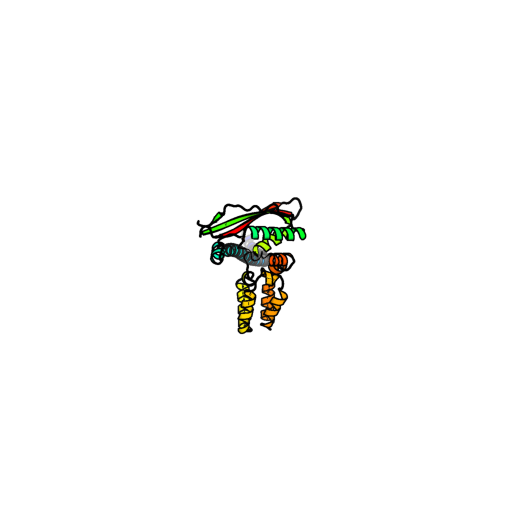6.69 268 ARG A CA 1
ATOM 2055 C C . ARG A 1 268 ? -16.448 12.242 8.301 1.00 86.69 268 ARG A C 1
ATOM 2057 O O . ARG A 1 268 ? -16.179 11.583 9.299 1.00 86.69 268 ARG A O 1
ATOM 2064 N N . LEU A 1 269 ? -15.906 13.422 8.033 1.00 87.88 269 LEU A N 1
ATOM 2065 C CA . LEU A 1 269 ? -14.965 14.085 8.920 1.00 87.88 269 LEU A CA 1
ATOM 2066 C C . LEU A 1 269 ? -15.644 15.297 9.537 1.00 87.88 269 LEU A C 1
ATOM 2068 O O . LEU A 1 269 ? -16.116 16.192 8.836 1.00 87.88 269 LEU A O 1
ATOM 2072 N N . THR A 1 270 ? -15.664 15.334 10.861 1.00 88.38 270 THR A N 1
ATOM 2073 C CA . THR A 1 270 ? -16.051 16.518 11.625 1.00 88.38 270 THR A CA 1
ATOM 2074 C C . THR A 1 270 ? -14.848 17.015 12.407 1.00 88.38 270 THR A C 1
ATOM 2076 O O . THR A 1 270 ? -14.008 16.231 12.848 1.00 88.38 270 THR A O 1
ATOM 2079 N N . GLN A 1 271 ? -14.710 18.336 12.527 1.00 86.12 271 GLN A N 1
ATOM 2080 C CA . GLN A 1 271 ? -13.576 18.913 13.240 1.00 86.12 271 GLN A CA 1
ATOM 2081 C C . GLN A 1 271 ? -13.621 18.471 14.707 1.00 86.12 271 GLN A C 1
ATOM 2083 O O . GLN A 1 271 ? -14.631 18.659 15.386 1.00 86.12 271 GLN A O 1
ATOM 2088 N N . GLY A 1 272 ? -12.533 17.856 15.172 1.00 82.19 272 GLY A N 1
ATOM 2089 C CA . GLY A 1 272 ? -12.413 17.370 16.538 1.00 82.19 272 GLY A CA 1
ATOM 2090 C C . GLY A 1 272 ? -12.200 18.500 17.546 1.00 82.19 272 GLY A C 1
ATOM 2091 O O . GLY A 1 272 ? -12.115 19.680 17.206 1.00 82.19 272 GLY A O 1
ATOM 2092 N N . GLN A 1 273 ? -12.072 18.126 18.820 1.00 80.19 273 GLN A N 1
ATOM 2093 C CA . GLN A 1 273 ? -11.894 19.085 19.917 1.00 80.19 273 GLN A CA 1
ATOM 2094 C C . GLN A 1 273 ? -10.507 19.759 19.935 1.00 80.19 273 GLN A C 1
ATOM 2096 O O . GLN A 1 273 ? -10.316 20.738 20.656 1.00 80.19 273 GLN A O 1
ATOM 2101 N N . ALA A 1 274 ? -9.546 19.266 19.146 1.00 84.19 274 ALA A N 1
ATOM 2102 C CA . ALA A 1 274 ? -8.181 19.780 19.073 1.00 84.19 274 ALA A CA 1
ATOM 2103 C C . ALA A 1 274 ? -7.747 20.050 17.616 1.00 84.19 274 ALA A C 1
ATOM 2105 O O . ALA A 1 274 ? -8.197 19.358 16.700 1.00 84.19 274 ALA A O 1
ATOM 2106 N N . PRO A 1 275 ? -6.853 21.030 17.369 1.00 85.25 275 PRO A N 1
ATOM 2107 C CA . PRO A 1 275 ? -6.300 21.268 16.037 1.00 85.25 275 PRO A CA 1
ATOM 2108 C C . PRO A 1 275 ? -5.597 20.021 15.483 1.00 85.25 275 PRO A C 1
ATOM 2110 O O . PRO A 1 275 ? -4.788 19.411 16.177 1.00 85.25 275 PRO A O 1
ATOM 2113 N N . GLY A 1 276 ? -5.894 19.658 14.232 1.00 85.56 276 GLY A N 1
ATOM 2114 C CA . GLY A 1 276 ? -5.316 18.480 13.570 1.00 85.56 276 GLY A CA 1
ATOM 2115 C C . GLY A 1 276 ? -5.970 17.144 13.938 1.00 85.56 276 GLY A C 1
ATOM 2116 O O . GLY A 1 276 ? -5.510 16.112 13.452 1.00 85.56 276 GLY A O 1
ATOM 2117 N N . TRP A 1 277 ? -7.030 17.170 14.753 1.00 92.88 277 TRP A N 1
ATOM 2118 C CA . TRP A 1 277 ? -7.851 16.012 15.097 1.00 92.88 277 TRP A CA 1
ATOM 2119 C C . TRP A 1 277 ? -9.232 16.114 14.456 1.00 92.88 277 TRP A C 1
ATOM 2121 O O . TRP A 1 277 ? -9.834 17.190 14.397 1.00 92.88 277 TRP A O 1
ATOM 2131 N N . TYR A 1 278 ? -9.753 14.973 14.027 1.00 89.31 278 TYR A N 1
ATOM 2132 C CA . TYR A 1 278 ? -11.049 14.837 13.379 1.00 89.31 278 TYR A CA 1
ATOM 2133 C C . TYR A 1 278 ? -11.834 13.720 14.049 1.00 89.31 278 TYR A C 1
ATOM 2135 O O . TYR A 1 278 ? -11.288 12.649 14.293 1.00 89.31 278 TYR A O 1
ATOM 2143 N N . ALA A 1 279 ? -13.115 13.952 14.315 1.00 91.06 279 ALA A N 1
ATOM 2144 C CA . ALA A 1 279 ? -14.045 12.865 14.573 1.00 91.06 279 ALA A CA 1
ATOM 2145 C C . ALA A 1 279 ? -14.455 12.282 13.214 1.00 91.06 279 ALA A C 1
ATOM 2147 O O . ALA A 1 279 ? -15.090 12.962 12.398 1.00 91.06 279 ALA A O 1
ATOM 2148 N N . ALA A 1 280 ? -14.005 11.057 12.962 1.00 88.38 280 ALA A N 1
ATOM 2149 C CA . ALA A 1 280 ? -14.183 10.323 11.725 1.00 88.38 280 ALA A CA 1
ATOM 2150 C C . ALA A 1 280 ? -15.258 9.245 11.904 1.00 88.38 280 ALA A C 1
ATOM 2152 O O . ALA A 1 280 ? -15.188 8.422 12.817 1.00 88.38 280 ALA A O 1
ATOM 2153 N N . GLU A 1 281 ? -16.238 9.252 11.007 1.00 90.19 281 GLU A N 1
ATOM 2154 C CA . GLU A 1 281 ? -17.196 8.168 10.808 1.00 90.19 281 GLU A CA 1
ATOM 2155 C C . GLU A 1 281 ? -16.905 7.558 9.431 1.00 90.19 281 GLU A C 1
ATOM 2157 O O . GLU A 1 281 ? -17.074 8.216 8.400 1.00 90.19 281 GLU A O 1
ATOM 2162 N N . LEU A 1 282 ? -16.385 6.330 9.431 1.00 87.12 282 LEU A N 1
ATOM 2163 C CA . LEU A 1 282 ? -15.986 5.587 8.240 1.00 87.12 282 LEU A CA 1
ATOM 2164 C C . LEU A 1 282 ? -16.985 4.454 7.999 1.00 87.12 282 LEU A C 1
ATOM 2166 O O . LEU A 1 282 ? -17.162 3.600 8.865 1.00 87.12 282 LEU A O 1
ATOM 2170 N N . THR A 1 283 ? -17.599 4.431 6.819 1.00 87.69 283 THR A N 1
ATOM 2171 C CA . THR A 1 283 ? -18.428 3.313 6.357 1.00 87.69 283 THR A CA 1
ATOM 2172 C C . THR A 1 283 ? -17.640 2.499 5.340 1.00 87.69 283 THR A C 1
ATOM 2174 O O . THR A 1 283 ? -17.256 3.012 4.284 1.00 87.69 283 THR A O 1
ATOM 2177 N N . VAL A 1 284 ? -17.395 1.233 5.670 1.00 87.44 284 VAL A N 1
ATOM 2178 C CA . VAL A 1 284 ? -16.678 0.272 4.829 1.00 87.44 284 VAL A CA 1
ATOM 2179 C C . VAL A 1 284 ? -17.634 -0.842 4.433 1.00 87.44 284 VAL A C 1
ATOM 2181 O O . VAL A 1 284 ? -18.343 -1.380 5.281 1.00 87.44 284 VAL A O 1
ATOM 2184 N N . PHE A 1 285 ? -17.646 -1.207 3.157 1.00 88.19 285 PHE A N 1
ATOM 2185 C CA . PHE A 1 285 ? -18.384 -2.366 2.676 1.00 88.19 285 PHE A CA 1
ATOM 2186 C C . PHE A 1 285 ? -17.491 -3.590 2.629 1.00 88.19 285 PHE A C 1
ATOM 2188 O O . PHE A 1 285 ? -16.456 -3.588 1.963 1.00 88.19 285 PHE A O 1
ATOM 2195 N N . LEU A 1 286 ? -17.921 -4.631 3.335 1.00 87.06 286 LEU A N 1
ATOM 2196 C CA . LEU A 1 286 ? -17.394 -5.982 3.222 1.00 87.06 286 LEU A CA 1
ATOM 2197 C C . LEU A 1 286 ? -18.186 -6.725 2.147 1.00 87.06 286 LEU A C 1
ATOM 2199 O O . LEU A 1 286 ? -19.399 -6.887 2.278 1.00 87.06 286 LEU A O 1
ATOM 2203 N N . TRP A 1 287 ? -17.508 -7.171 1.094 1.00 84.06 287 TRP A N 1
ATOM 2204 C CA . TRP A 1 287 ? -18.158 -7.819 -0.044 1.00 84.06 287 TRP A CA 1
ATOM 2205 C C . TRP A 1 287 ? -18.223 -9.341 0.114 1.00 84.06 287 TRP A C 1
ATOM 2207 O O . TRP A 1 287 ? -17.224 -9.994 0.418 1.00 84.06 287 TRP A O 1
ATOM 2217 N N . GLY A 1 288 ? -19.404 -9.905 -0.139 1.00 83.12 288 GLY A N 1
ATOM 2218 C CA . GLY A 1 288 ? -19.693 -11.339 -0.128 1.00 83.12 288 GLY A CA 1
ATOM 2219 C C . GLY A 1 288 ? -20.681 -11.729 -1.233 1.00 83.12 288 GLY A C 1
ATOM 2220 O O . GLY A 1 288 ? -21.186 -10.874 -1.963 1.00 83.12 288 GLY A O 1
ATOM 2221 N N . ARG A 1 289 ? -20.977 -13.027 -1.373 1.00 78.19 289 ARG A N 1
ATOM 2222 C CA . ARG A 1 289 ? -22.051 -13.481 -2.281 1.00 78.19 289 ARG A CA 1
ATOM 2223 C C . ARG A 1 289 ? -23.410 -13.380 -1.602 1.00 78.19 289 ARG A C 1
ATOM 2225 O O . ARG A 1 289 ? -23.529 -13.659 -0.412 1.00 78.19 289 ARG A O 1
ATOM 2232 N N . GLU A 1 290 ? -24.434 -13.029 -2.371 1.00 70.19 290 GLU A N 1
ATOM 2233 C CA . GLU A 1 290 ? -25.811 -13.054 -1.889 1.00 70.19 290 GLU A CA 1
ATOM 2234 C C . GLU A 1 290 ? -26.243 -14.504 -1.612 1.00 70.19 290 GLU A C 1
ATOM 2236 O O . GLU A 1 290 ? -26.174 -15.375 -2.486 1.00 70.19 290 GLU A O 1
ATOM 2241 N N . TYR A 1 291 ? -26.663 -14.777 -0.375 1.00 59.06 291 TYR A N 1
ATOM 2242 C CA . TYR A 1 291 ? -27.215 -16.076 -0.002 1.00 59.06 291 TYR A CA 1
ATOM 2243 C C . TYR A 1 291 ? -28.656 -16.148 -0.512 1.00 59.06 291 TYR A C 1
ATOM 2245 O O . TYR A 1 291 ? -29.564 -15.549 0.058 1.00 59.06 291 TYR A O 1
ATOM 2253 N N . THR A 1 292 ? -28.866 -16.867 -1.611 1.00 54.31 292 THR A N 1
ATOM 2254 C CA . THR A 1 292 ? -30.203 -17.318 -2.004 1.00 54.31 292 THR A CA 1
ATOM 2255 C C . THR A 1 292 ? -30.465 -18.639 -1.286 1.00 54.31 292 THR A C 1
ATOM 2257 O O . THR A 1 292 ? -29.887 -19.662 -1.653 1.00 54.31 292 THR A O 1
ATOM 2260 N N . GLU A 1 293 ? -31.260 -18.597 -0.211 1.00 45.03 293 GLU A N 1
ATOM 2261 C CA . GLU A 1 293 ? -31.836 -19.806 0.407 1.00 45.03 293 GLU A CA 1
ATOM 2262 C C . GLU A 1 293 ? -32.804 -20.530 -0.542 1.00 45.03 293 GLU A C 1
ATOM 2264 O O . GLU A 1 293 ? -33.573 -19.846 -1.261 1.00 45.03 293 GLU A O 1
#

Foldseek 3Di:
DPPVVVVVVVVVVVVVVVVVVVVVVVVVVVVVVVVVVVVVCVVPVVVVVVVVVVVVVVVVVVVVVVVVVVVVVVVVVVDVVVVVVVDDFAQDAPVVLVQVLVQLLQVVCVVVVFWDRKDPWDWDPDWDDDPPQKTWIKTKIWIKGFLVSVVLVVLVLVCAPPFWQLSQFDPVLLVQLCVLCVVFPVVLVVLSVVRRRHGLLVCLQPVPVSVVSSVVSGPDPSSVVSVVVRCVPTSSVSSNVNRNDPSVVVCVVVVSPRHANKDWPDWDWDDDPDPRMTTIITIMIGMHGNDDD

Mean predicted aligned error: 14.14 Å

Nearest PDB structures (foldseek):
  5uvr-assembly1_A  TM=6.291E-01  e=3.575E-01  Pseudomonas aeruginosa
  2rjz-assembly1_B  TM=7.248E-01  e=1.344E+00  Pseudomonas aeruginosa PAO1
  9imh-assembly1_B  TM=3.212E-01  e=1.285E-01  Escherichia phage T5
  2zzm-assembly1_A  TM=6.202E-01  e=2.939E+00  Methanocaldococcus jannaschii

Radius of gyration: 36.74 Å; Cα contacts (8 Å, |Δi|>4): 332; chains: 1; bounding box: 55×120×82 Å

pLDDT: mean 82.24, std 13.71, range [38.41, 96.69]

Sequence (293 aa):
MTLRVLLQRPIMLIASFLCGGVCLVLSGMLLIEHARVVREVRDVSLPLVAQITTLETRSKVLKEQVDLSQLQSAVSVGSLGEKLEVFVFPSDPAVDRAVAFFDLVGDALFAHGYATPFEDIAVETSPVAHEDGLAAFPLTLKTSLSTEGLETLLRMVDLLGLLTVGDALTSDDIALLFLGSEEENPAGIVALEQFLSQDLLRYALDPRSTEEQLRRSFVSPTFSSALQTTLQSSLLRDARRLLGGDLGQVLLERNIWPQQFLTVEHVRLTQGQAPGWYAAELTVFLWGREYTE

Secondary structure (DSSP, 8-state):
--HHHHHHHHHHHHHHHHHHHHHHHHHHHHHHHHHHHHHHHHHHHHHHHHHHHHHHHHHHHHHHHHHHHHHHHHHHSTTHHHHHHHS---SS--HHHHHHHHHHHHHHHHHTTSBPPPEEEEE-SS-EEETTTEEEEEEEEEEEEEHHHHHHHHHHHHTTT--BTGGGS-HHHHHHHHHHHHHH-GGGHHHHHHHHTSBHHHHHHSHHHHHHHHHTT---HHHHHHHHHHHHHSHHHHHHHHHSSHHHHHHHHTT-PSPPPEEEEEEEEEE-SSTTEEEEEEEEEEEEE----

Solvent-accessible surface area (backbone atoms only — not comparable to full-atom values): 15648 Å² total; per-residue (Å²): 142,67,70,71,64,66,64,46,53,63,54,52,50,53,51,51,51,50,51,52,50,51,51,51,52,52,51,49,52,52,51,52,53,50,53,49,52,53,46,50,48,53,68,55,47,52,60,51,54,56,48,48,54,53,48,52,51,49,50,50,50,51,46,49,49,48,52,45,49,50,46,48,51,52,46,75,51,55,40,66,62,60,58,51,73,75,53,88,58,46,74,66,65,59,55,70,50,53,50,54,46,52,50,52,52,31,51,52,34,31,77,72,68,23,29,45,71,61,46,82,71,45,66,50,89,67,59,49,77,44,92,90,58,33,20,32,34,45,37,38,40,37,34,42,25,27,60,69,30,47,55,49,51,52,53,53,48,71,49,41,52,46,57,23,43,43,64,39,43,52,72,66,51,52,50,51,53,49,53,41,28,56,76,73,36,62,82,31,45,62,50,50,52,53,53,32,64,31,48,33,63,64,39,19,58,44,46,65,66,54,53,50,58,46,46,74,60,50,88,53,69,65,46,54,48,52,53,52,50,47,50,65,75,31,52,49,40,54,40,34,71,66,27,36,44,71,61,31,52,52,32,56,77,67,62,46,59,79,52,68,46,46,45,81,78,46,79,47,77,40,86,36,100,47,94,67,31,28,38,35,40,39,35,32,33,41,52,21,34,50,81,79,130